Protein AF-A0A2T2UH39-F1 (afdb_monomer_lite)

Structure (mmCIF, N/CA/C/O backbone):
data_AF-A0A2T2UH39-F1
#
_entry.id   AF-A0A2T2UH39-F1
#
loop_
_atom_site.group_PDB
_atom_site.id
_atom_site.type_symbol
_atom_site.label_atom_id
_atom_site.label_alt_id
_atom_site.label_comp_id
_atom_site.label_asym_id
_atom_site.label_entity_id
_atom_site.label_seq_id
_atom_site.pdbx_PDB_ins_code
_atom_site.Cartn_x
_atom_site.Cartn_y
_atom_site.Cartn_z
_atom_site.occupancy
_atom_site.B_iso_or_equiv
_atom_site.auth_seq_id
_atom_site.auth_comp_id
_atom_site.auth_asym_id
_atom_site.auth_atom_id
_atom_site.pdbx_PDB_model_num
ATOM 1 N N . ASN A 1 1 ? -35.991 -9.183 2.409 1.00 35.56 1 ASN A N 1
ATOM 2 C CA . ASN A 1 1 ? -34.788 -9.969 2.739 1.00 35.56 1 ASN A CA 1
ATOM 3 C C . ASN A 1 1 ? -33.813 -9.928 1.559 1.00 35.56 1 ASN A C 1
ATOM 5 O O . ASN A 1 1 ? -33.938 -10.743 0.657 1.00 35.56 1 ASN A O 1
ATOM 9 N N . ARG A 1 2 ? -32.937 -8.917 1.496 1.00 33.12 2 ARG A N 1
ATOM 10 C CA . ARG A 1 2 ? -31.733 -8.872 0.641 1.00 33.12 2 ARG A CA 1
ATOM 11 C C . ARG A 1 2 ? -30.727 -7.971 1.355 1.00 33.12 2 ARG A C 1
ATOM 13 O O . ARG A 1 2 ? -30.873 -6.754 1.329 1.00 33.12 2 ARG A O 1
ATOM 20 N N . SER A 1 3 ? -29.775 -8.574 2.054 1.00 36.59 3 SER A N 1
ATOM 21 C CA . SER A 1 3 ? -28.597 -7.891 2.580 1.00 36.59 3 SER A CA 1
ATOM 22 C C . SER A 1 3 ? -27.660 -7.603 1.408 1.00 36.59 3 SER A C 1
ATOM 24 O O . SER A 1 3 ? -27.047 -8.521 0.869 1.00 36.59 3 SER A O 1
ATOM 26 N N . SER A 1 4 ? -27.582 -6.348 0.970 1.00 34.19 4 SER A N 1
ATOM 27 C CA . SER A 1 4 ? -26.529 -5.906 0.058 1.00 34.19 4 SER A CA 1
ATOM 28 C C . SER A 1 4 ? -25.239 -5.743 0.860 1.00 34.19 4 SER A C 1
ATOM 30 O O . SER A 1 4 ? -25.084 -4.767 1.596 1.00 34.19 4 SER A O 1
ATOM 32 N N . THR A 1 5 ? -24.319 -6.692 0.739 1.00 38.78 5 THR A N 1
ATOM 33 C CA . THR A 1 5 ? -22.914 -6.457 1.072 1.00 38.78 5 THR A CA 1
ATOM 34 C C . THR A 1 5 ? -22.388 -5.406 0.090 1.00 38.78 5 THR A C 1
ATOM 36 O O . THR A 1 5 ? -22.441 -5.572 -1.126 1.00 38.78 5 THR A O 1
ATOM 39 N N . SER A 1 6 ? -22.010 -4.239 0.607 1.00 37.66 6 SER A N 1
ATOM 40 C CA . SER A 1 6 ? -21.563 -3.098 -0.194 1.00 37.66 6 SER A CA 1
ATOM 41 C C . SER A 1 6 ? -20.111 -3.309 -0.635 1.00 37.66 6 SER A C 1
ATOM 43 O O . SER A 1 6 ? -19.194 -3.004 0.116 1.00 37.66 6 SER A O 1
ATOM 45 N N . THR A 1 7 ? -19.887 -3.771 -1.864 1.00 43.41 7 THR A N 1
ATOM 46 C CA . THR A 1 7 ? -18.554 -4.012 -2.464 1.00 43.41 7 THR A CA 1
ATOM 47 C C . THR A 1 7 ? -17.813 -2.734 -2.917 1.00 43.41 7 THR A C 1
ATOM 49 O O . THR A 1 7 ? -16.882 -2.787 -3.721 1.00 43.41 7 THR A O 1
ATOM 52 N N . ASP A 1 8 ? -18.228 -1.547 -2.469 1.00 45.09 8 ASP A N 1
ATOM 53 C CA . ASP A 1 8 ? -17.898 -0.289 -3.150 1.00 45.09 8 ASP A CA 1
ATOM 54 C C . ASP A 1 8 ? -16.730 0.486 -2.511 1.00 45.09 8 ASP A C 1
ATOM 56 O O . ASP A 1 8 ? -16.911 1.523 -1.874 1.00 45.09 8 ASP A O 1
ATOM 60 N N . ALA A 1 9 ? -15.497 0.029 -2.762 1.00 42.09 9 ALA A N 1
ATOM 61 C CA . ALA A 1 9 ? -14.298 0.840 -2.528 1.00 42.09 9 ALA A CA 1
ATOM 62 C C . ALA A 1 9 ? -14.233 2.036 -3.507 1.00 42.09 9 ALA A C 1
ATOM 64 O O . ALA A 1 9 ? -14.497 1.917 -4.716 1.00 42.09 9 ALA A O 1
ATOM 65 N N . ARG A 1 10 ? -13.874 3.223 -2.998 1.00 50.19 10 ARG A N 1
ATOM 66 C CA . ARG A 1 10 ? -13.850 4.473 -3.779 1.00 50.19 10 ARG A CA 1
ATOM 67 C C . ARG A 1 10 ? -12.434 4.822 -4.228 1.00 50.19 10 ARG A C 1
ATOM 69 O O . ARG A 1 10 ? -11.656 5.390 -3.474 1.00 50.19 10 ARG A O 1
ATOM 76 N N . PHE A 1 11 ? -12.120 4.618 -5.502 1.00 43.22 11 PHE A N 1
ATOM 77 C CA . PHE A 1 11 ? -10.822 5.032 -6.049 1.00 43.22 11 PHE A CA 1
ATOM 78 C C . PHE A 1 11 ? -10.701 6.554 -6.143 1.00 43.22 11 PHE A C 1
ATOM 80 O O . PHE A 1 11 ? -11.508 7.218 -6.804 1.00 43.22 11 PHE A O 1
ATOM 87 N N . MET A 1 12 ? -9.663 7.110 -5.526 1.00 36.72 12 MET A N 1
ATOM 88 C CA . MET A 1 12 ? -9.302 8.515 -5.655 1.00 36.72 12 MET A CA 1
ATOM 89 C C . MET A 1 12 ? -7.830 8.582 -6.033 1.00 36.72 12 MET A C 1
ATOM 91 O O . MET A 1 12 ? -6.986 8.088 -5.309 1.00 36.72 12 MET A O 1
ATOM 95 N N . ALA A 1 13 ? -7.507 9.205 -7.167 1.00 31.36 13 ALA A N 1
ATOM 96 C CA . ALA A 1 13 ? -6.114 9.512 -7.460 1.00 31.36 13 ALA A CA 1
ATOM 97 C C . ALA A 1 13 ? -5.629 10.533 -6.418 1.00 31.36 13 ALA A C 1
ATOM 99 O O . ALA A 1 13 ? -6.129 11.662 -6.385 1.00 31.36 13 ALA A O 1
ATOM 100 N N . VAL A 1 14 ? -4.714 10.110 -5.552 1.00 36.31 14 VAL A N 1
ATOM 101 C CA . VAL A 1 14 ? -3.950 10.978 -4.659 1.00 36.31 14 VAL A CA 1
ATOM 102 C C . VAL A 1 14 ? -2.571 11.063 -5.288 1.00 36.31 14 VAL A C 1
ATOM 104 O O . VAL A 1 14 ? -1.885 10.060 -5.389 1.00 36.31 14 VAL A O 1
ATOM 107 N N . MET A 1 15 ? -2.208 12.233 -5.803 1.00 27.16 15 MET A N 1
ATOM 108 C CA . MET A 1 15 ? -0.886 12.453 -6.382 1.00 27.16 15 MET A CA 1
ATOM 109 C C . MET A 1 15 ? 0.091 12.632 -5.213 1.00 27.16 15 MET A C 1
ATOM 111 O O . MET A 1 15 ? 0.112 13.703 -4.603 1.00 27.16 15 MET A O 1
ATOM 115 N N . CYS A 1 16 ? 0.838 11.585 -4.859 1.00 29.80 16 CYS A N 1
ATOM 116 C CA . CYS A 1 16 ? 2.007 11.728 -3.997 1.00 29.80 16 CYS A CA 1
ATOM 117 C C . CYS A 1 16 ? 3.166 12.192 -4.890 1.00 29.80 16 CYS A C 1
ATOM 119 O O . CYS A 1 16 ? 3.536 11.504 -5.835 1.00 29.80 16 CYS A O 1
ATOM 121 N N . VAL A 1 17 ? 3.657 13.416 -4.676 1.00 26.02 17 VAL A N 1
ATOM 122 C CA . VAL A 1 17 ? 4.820 13.962 -5.393 1.00 26.02 17 VAL A CA 1
ATOM 123 C C . VAL A 1 17 ? 5.978 13.983 -4.399 1.00 26.02 17 VAL A C 1
ATOM 125 O O . VAL A 1 17 ? 5.909 14.765 -3.440 1.00 26.02 17 VAL A O 1
ATOM 128 N N . PRO A 1 18 ? 7.045 13.189 -4.596 1.00 28.00 18 PRO A N 1
ATOM 129 C CA . PRO A 1 18 ? 8.208 13.238 -3.723 1.00 28.00 18 PRO A CA 1
ATOM 130 C C . PRO A 1 18 ? 8.812 14.651 -3.726 1.00 28.00 18 PRO A C 1
ATOM 132 O O . PRO A 1 18 ? 9.127 15.219 -4.772 1.00 28.00 18 PRO A O 1
ATOM 135 N N . GLY A 1 19 ? 8.961 15.254 -2.545 1.00 30.80 19 GLY A N 1
ATOM 136 C CA . GLY A 1 19 ? 9.726 16.494 -2.371 1.00 30.80 19 GLY A CA 1
ATOM 137 C C . GLY A 1 19 ? 9.003 17.826 -2.621 1.00 30.80 19 GLY A C 1
ATOM 138 O O . GLY A 1 19 ? 9.671 18.862 -2.631 1.00 30.80 19 GLY A O 1
ATOM 139 N N . ARG A 1 20 ? 7.668 17.882 -2.770 1.00 27.05 20 ARG A N 1
ATOM 140 C CA . ARG A 1 20 ? 6.927 19.168 -2.748 1.00 27.05 20 ARG A CA 1
ATOM 141 C C . ARG A 1 20 ? 5.636 19.088 -1.932 1.00 27.05 20 ARG A C 1
ATOM 143 O O . ARG A 1 20 ? 4.877 18.134 -2.037 1.00 27.05 20 ARG A O 1
ATOM 150 N N . LYS A 1 21 ? 5.361 20.139 -1.142 1.00 28.31 21 LYS A N 1
ATOM 151 C CA . LYS A 1 21 ? 4.110 20.302 -0.376 1.00 28.31 21 LYS A CA 1
ATOM 152 C C . LYS A 1 21 ? 2.894 20.090 -1.291 1.00 28.31 21 LYS A C 1
ATOM 154 O O . LYS A 1 21 ? 2.809 20.729 -2.342 1.00 28.31 21 LYS A O 1
ATOM 159 N N . ALA A 1 22 ? 1.969 19.232 -0.851 1.00 32.69 22 ALA A N 1
ATOM 160 C CA . ALA A 1 22 ? 0.749 18.828 -1.551 1.00 32.69 22 ALA A CA 1
ATOM 161 C C . ALA A 1 22 ? 0.097 19.978 -2.345 1.00 32.69 22 ALA A C 1
ATOM 163 O O . ALA A 1 22 ? -0.336 20.985 -1.773 1.00 32.69 22 ALA A O 1
ATOM 164 N N . HIS A 1 23 ? 0.021 19.836 -3.671 1.00 29.83 23 HIS A N 1
ATOM 165 C CA . HIS A 1 23 ? -0.688 20.788 -4.523 1.00 29.83 23 HIS A CA 1
ATOM 166 C C . HIS A 1 23 ? -2.198 20.534 -4.477 1.00 29.83 23 HIS A 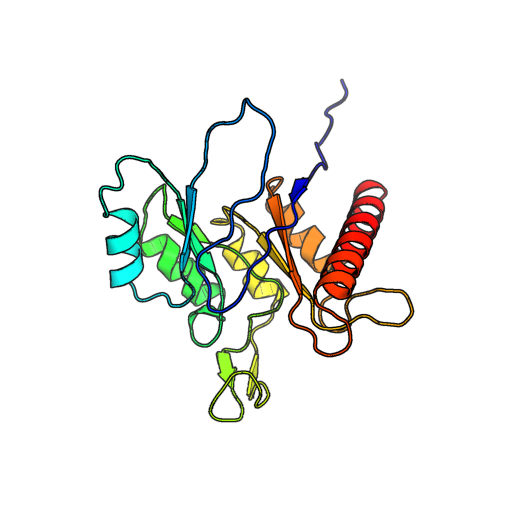C 1
ATOM 168 O O . HIS A 1 23 ? -2.670 19.402 -4.556 1.00 29.83 23 HIS A O 1
ATOM 174 N N . ARG A 1 24 ? -2.959 21.623 -4.309 1.00 27.09 24 ARG A N 1
ATOM 175 C CA . ARG A 1 24 ? -4.410 21.610 -4.088 1.00 27.09 24 ARG A CA 1
ATOM 176 C C . ARG A 1 24 ? -5.161 21.069 -5.313 1.00 27.09 24 ARG A C 1
ATOM 178 O O . ARG A 1 24 ? -5.117 21.713 -6.359 1.00 27.09 24 ARG A O 1
ATOM 185 N N . PRO A 1 25 ? -5.970 20.006 -5.180 1.00 32.62 25 PRO A N 1
ATOM 186 C CA . PRO A 1 25 ? -6.985 19.711 -6.175 1.00 32.62 25 PRO A CA 1
ATOM 187 C C . PRO A 1 25 ? -8.146 20.712 -6.053 1.00 32.62 25 PRO A C 1
ATOM 189 O O . PRO A 1 25 ? -8.654 20.973 -4.960 1.00 32.62 25 PRO A O 1
ATOM 192 N N . VAL A 1 26 ? -8.592 21.263 -7.184 1.00 33.28 26 VAL A N 1
ATOM 193 C CA . VAL A 1 26 ? -9.827 22.060 -7.276 1.00 33.28 26 VAL A CA 1
ATOM 194 C C . VAL A 1 26 ? -11.026 21.107 -7.192 1.00 33.28 26 VAL A C 1
ATOM 196 O O . VAL A 1 26 ? -11.080 20.117 -7.922 1.00 33.28 26 VAL A O 1
ATOM 199 N N . ARG A 1 27 ? -11.988 21.377 -6.294 1.00 41.53 27 ARG A N 1
ATOM 200 C CA . ARG A 1 27 ? -13.204 20.559 -6.120 1.00 41.53 27 ARG A CA 1
ATOM 201 C C . ARG A 1 27 ? -14.478 21.373 -5.845 1.00 41.53 27 ARG A C 1
ATOM 203 O O . ARG A 1 27 ? -14.383 22.501 -5.358 1.00 41.53 27 ARG A O 1
ATOM 210 N N . PRO A 1 28 ? -15.664 20.784 -6.119 1.00 32.78 28 PRO A N 1
ATOM 211 C CA . PRO A 1 28 ? -16.966 21.411 -5.913 1.00 32.78 28 PRO A CA 1
ATOM 212 C C . PRO A 1 28 ? -17.328 21.503 -4.422 1.00 32.78 28 PRO A C 1
ATOM 214 O O . PRO A 1 28 ? -16.865 20.712 -3.598 1.00 32.78 28 PRO A O 1
ATOM 217 N N . ARG A 1 29 ? -18.171 22.486 -4.086 1.00 30.08 29 ARG A N 1
ATOM 218 C CA . ARG A 1 29 ? -18.611 22.819 -2.720 1.00 30.08 29 ARG A CA 1
ATOM 219 C C . ARG A 1 29 ? -19.372 21.653 -2.063 1.00 30.08 29 ARG A C 1
ATOM 221 O O . ARG A 1 29 ? -20.283 21.112 -2.677 1.00 30.08 29 ARG A O 1
ATOM 228 N N . GLY A 1 30 ? -19.045 21.326 -0.802 1.00 30.59 30 GLY A N 1
ATOM 229 C CA . GLY A 1 30 ? -19.956 20.573 0.081 1.00 30.59 30 GLY A CA 1
ATOM 230 C C . GLY A 1 30 ? -19.389 19.472 0.990 1.00 30.59 30 GLY A C 1
ATOM 231 O O . GLY A 1 30 ? -20.162 18.927 1.768 1.00 30.59 30 GLY A O 1
ATOM 232 N N . ARG A 1 31 ? -18.095 19.114 0.959 1.00 40.12 31 ARG A N 1
ATOM 233 C CA . ARG A 1 31 ? -17.543 18.072 1.863 1.00 40.12 31 ARG A CA 1
ATOM 234 C C . ARG A 1 31 ? -16.623 18.651 2.941 1.00 40.12 31 ARG A C 1
ATOM 236 O O . ARG A 1 31 ? -15.802 19.521 2.644 1.00 40.12 31 ARG A O 1
ATOM 243 N N . ARG A 1 32 ? -16.777 18.164 4.185 1.00 40.59 32 ARG A N 1
ATOM 244 C CA . ARG A 1 32 ? -15.859 18.443 5.305 1.00 40.59 32 ARG A CA 1
ATOM 245 C C . ARG A 1 32 ? -14.443 18.008 4.908 1.00 40.59 32 ARG A C 1
ATOM 247 O O . ARG A 1 32 ? -14.272 17.013 4.212 1.00 40.59 32 ARG A O 1
ATOM 254 N N . ARG A 1 33 ? -13.448 18.809 5.293 1.00 41.00 33 ARG A N 1
ATOM 255 C CA . ARG A 1 33 ? -12.031 18.509 5.067 1.00 41.00 33 ARG A CA 1
ATOM 256 C C . ARG A 1 33 ? -11.570 17.534 6.144 1.00 41.00 33 ARG A C 1
ATOM 258 O O . ARG A 1 33 ? -11.437 17.947 7.290 1.00 41.00 33 ARG A O 1
ATOM 265 N N . GLU A 1 34 ? -11.343 16.287 5.769 1.00 52.81 34 GLU A N 1
ATOM 266 C CA . GLU A 1 34 ? -10.491 15.369 6.523 1.00 52.81 34 GLU A CA 1
ATOM 267 C C . GLU A 1 34 ? -9.049 15.716 6.138 1.00 52.81 34 GLU A C 1
ATOM 269 O O . GLU A 1 34 ? -8.699 15.722 4.956 1.00 52.81 34 GLU A O 1
ATOM 274 N N . ASN A 1 35 ? -8.244 16.139 7.110 1.00 57.22 35 ASN A N 1
ATOM 275 C CA . ASN A 1 35 ? -6.821 16.370 6.889 1.00 57.22 35 ASN A CA 1
ATOM 276 C C . ASN A 1 35 ? -6.092 15.075 7.262 1.00 57.22 35 ASN A C 1
ATOM 278 O O . ASN A 1 35 ? -6.236 14.620 8.390 1.00 57.22 35 ASN A O 1
ATOM 282 N N . LEU A 1 36 ? -5.324 14.513 6.331 1.00 55.16 36 LEU A N 1
ATOM 283 C CA . LEU A 1 36 ? -4.463 13.355 6.564 1.00 55.16 36 LEU A CA 1
ATOM 284 C C . LEU A 1 36 ? -3.009 13.832 6.606 1.00 55.16 36 LEU A C 1
ATOM 286 O O . LEU A 1 36 ? -2.568 14.516 5.677 1.00 55.16 36 LEU A O 1
ATOM 290 N N . ILE A 1 37 ? -2.284 13.511 7.674 1.00 70.88 37 ILE A N 1
ATOM 291 C CA . ILE A 1 37 ? -0.843 13.759 7.791 1.00 70.88 37 ILE A CA 1
ATOM 292 C C . ILE A 1 37 ? -0.140 12.419 7.609 1.00 70.88 37 ILE A C 1
ATOM 294 O O . ILE A 1 37 ? -0.366 11.513 8.400 1.00 70.88 37 ILE A O 1
ATOM 298 N N . ILE A 1 38 ? 0.694 12.304 6.576 1.00 70.75 38 ILE A N 1
ATOM 299 C CA . ILE A 1 38 ? 1.430 11.076 6.256 1.00 70.75 38 ILE A CA 1
ATOM 300 C C . ILE A 1 38 ? 2.854 11.200 6.798 1.00 70.75 38 ILE A C 1
ATOM 302 O O . ILE A 1 38 ? 3.539 12.187 6.516 1.00 70.75 38 ILE A O 1
ATOM 306 N N . LEU A 1 39 ? 3.287 10.204 7.567 1.00 75.25 39 LEU A N 1
ATOM 307 C CA . LEU A 1 39 ? 4.650 10.054 8.068 1.00 75.25 39 LEU A CA 1
ATOM 308 C C . LEU A 1 39 ? 5.278 8.801 7.447 1.00 75.25 39 LEU A C 1
ATOM 310 O O . LEU A 1 39 ? 4.679 7.732 7.483 1.00 75.25 39 LEU A O 1
ATOM 314 N N . THR A 1 40 ? 6.487 8.923 6.902 1.00 64.00 40 THR A N 1
ATOM 315 C CA . THR A 1 40 ? 7.218 7.812 6.255 1.00 64.00 40 THR A CA 1
ATOM 316 C C . THR A 1 40 ? 8.365 7.268 7.111 1.00 64.00 40 THR A C 1
ATOM 318 O O . THR A 1 40 ? 8.978 6.261 6.777 1.00 64.00 40 THR A O 1
ATOM 321 N N . THR A 1 41 ? 8.658 7.914 8.242 1.00 56.69 41 THR A N 1
ATOM 322 C CA . THR A 1 41 ? 9.624 7.433 9.236 1.00 56.69 41 THR A CA 1
ATOM 323 C C . THR A 1 41 ? 8.964 7.415 10.613 1.00 56.69 41 THR A C 1
ATOM 325 O O . THR A 1 41 ? 8.808 8.477 11.227 1.00 56.69 41 THR A O 1
ATOM 328 N N . PRO A 1 42 ? 8.552 6.245 11.112 1.00 50.03 42 PRO A N 1
ATOM 329 C CA . PRO A 1 42 ? 8.091 6.110 12.483 1.00 50.03 42 PRO A CA 1
ATOM 330 C C . PRO A 1 42 ? 9.291 6.088 13.435 1.00 50.03 42 PRO A C 1
ATOM 332 O O . PRO A 1 42 ? 10.058 5.133 13.462 1.00 50.03 42 PRO A O 1
ATOM 335 N N . ASN A 1 43 ? 9.427 7.135 14.241 1.00 55.34 43 ASN A N 1
ATOM 336 C CA . ASN A 1 43 ? 9.997 7.013 15.582 1.00 55.34 43 ASN A CA 1
ATOM 337 C C . ASN A 1 43 ? 8.825 7.164 16.557 1.00 55.34 43 ASN A C 1
ATOM 339 O O . ASN A 1 43 ? 7.953 7.999 16.301 1.00 55.34 43 ASN A O 1
ATOM 343 N N . GLU A 1 44 ? 8.804 6.391 17.648 1.00 50.22 44 GLU A N 1
ATOM 344 C CA . GLU A 1 44 ? 7.718 6.418 18.649 1.00 50.22 44 GLU A CA 1
ATOM 345 C C . GLU A 1 44 ? 7.394 7.868 19.076 1.00 50.22 44 GLU A C 1
ATOM 347 O O . GLU A 1 44 ? 6.237 8.291 19.055 1.00 50.22 44 GLU A O 1
ATOM 352 N N . ASP A 1 45 ? 8.427 8.693 19.282 1.00 49.38 45 ASP A N 1
ATOM 353 C CA . ASP A 1 45 ? 8.299 10.115 19.627 1.00 49.38 45 ASP A CA 1
ATOM 354 C C . ASP A 1 45 ? 7.558 10.962 18.572 1.00 49.38 45 ASP A C 1
ATOM 356 O O . ASP A 1 45 ? 6.808 11.879 18.912 1.00 49.38 45 ASP A O 1
ATOM 360 N N . TYR A 1 46 ? 7.741 10.685 17.276 1.00 50.31 46 TYR A N 1
ATOM 361 C CA . TYR A 1 46 ? 7.169 11.498 16.193 1.00 50.31 46 TYR A CA 1
ATOM 362 C C . TYR A 1 46 ? 5.660 11.311 16.053 1.00 50.31 46 TYR A C 1
ATOM 364 O O . TYR A 1 46 ? 4.953 12.276 15.749 1.00 50.31 46 TYR A O 1
ATOM 372 N N . VAL A 1 47 ? 5.159 10.096 16.285 1.00 50.75 47 VAL A N 1
ATOM 373 C CA . VAL A 1 47 ? 3.725 9.804 16.169 1.00 50.75 47 VAL A CA 1
ATOM 374 C C . VAL A 1 47 ? 2.964 10.447 17.330 1.00 50.75 47 VAL A C 1
ATOM 376 O O . VAL A 1 47 ? 1.948 11.106 17.101 1.00 50.75 47 VAL A O 1
ATOM 379 N N . HIS A 1 48 ? 3.508 10.382 18.550 1.00 47.25 48 HIS A N 1
ATOM 380 C CA . HIS A 1 48 ? 2.949 11.082 19.710 1.00 47.25 48 HIS A CA 1
ATOM 381 C C . HIS A 1 48 ? 2.966 12.603 19.541 1.00 47.25 48 HIS A C 1
ATOM 383 O O . HIS A 1 48 ? 1.977 13.267 19.859 1.00 47.25 48 HIS A O 1
ATOM 389 N N . VAL A 1 49 ? 4.048 13.175 18.997 1.00 48.47 49 VAL A N 1
ATOM 390 C CA . VAL A 1 49 ? 4.111 14.617 18.722 1.00 48.47 49 VAL A CA 1
ATOM 391 C C . VAL A 1 49 ? 3.097 15.009 17.651 1.00 48.47 49 VAL A C 1
ATOM 393 O O . VAL A 1 49 ? 2.385 15.988 17.844 1.00 48.47 49 VAL A O 1
ATOM 396 N N . ALA A 1 50 ? 2.974 14.265 16.551 1.00 47.66 50 ALA A N 1
ATOM 397 C CA . ALA A 1 50 ? 2.024 14.580 15.484 1.00 47.66 50 ALA A CA 1
ATOM 398 C C . ALA A 1 50 ? 0.558 14.451 15.937 1.00 47.66 50 ALA A C 1
ATOM 400 O O . ALA A 1 50 ? -0.252 15.317 15.604 1.00 47.66 50 ALA A O 1
ATOM 401 N N . ALA A 1 51 ? 0.228 13.430 16.736 1.00 47.84 51 ALA A N 1
ATOM 402 C CA . ALA A 1 51 ? -1.101 13.252 17.324 1.00 47.84 51 ALA A CA 1
ATOM 403 C C . ALA A 1 51 ? -1.402 14.281 18.434 1.00 47.84 51 ALA A C 1
ATOM 405 O O . ALA A 1 51 ? -2.539 14.732 18.575 1.00 47.84 51 ALA A O 1
ATOM 406 N N . GLY A 1 52 ? -0.378 14.696 19.190 1.00 38.72 52 GLY A N 1
ATOM 407 C CA . GLY A 1 52 ? -0.457 15.699 20.256 1.00 38.72 52 GLY A CA 1
ATOM 408 C C . GLY A 1 52 ? -0.353 17.157 19.786 1.00 38.72 52 GLY A C 1
ATOM 409 O O . GLY A 1 52 ? -0.598 18.080 20.570 1.00 38.72 52 GLY A O 1
ATOM 410 N N . GLN A 1 53 ? -0.014 17.413 18.517 1.00 42.03 53 GLN A N 1
ATOM 411 C CA . GLN A 1 53 ? -0.004 18.767 17.971 1.00 42.03 53 GLN A CA 1
ATOM 412 C C . GLN A 1 53 ? -1.443 19.285 17.899 1.00 42.03 53 GLN A C 1
ATOM 414 O O . GLN A 1 53 ? -2.258 18.823 17.103 1.00 42.03 53 GLN A O 1
ATOM 419 N N . ARG A 1 54 ? -1.727 20.314 18.710 1.00 37.84 54 ARG A N 1
ATOM 420 C CA . ARG A 1 54 ? -2.896 21.210 18.633 1.00 37.84 54 ARG A CA 1
ATOM 421 C C . ARG A 1 54 ? -2.938 21.940 17.279 1.00 37.84 54 ARG A C 1
ATOM 423 O O . ARG A 1 54 ? -2.850 23.163 17.200 1.00 37.84 54 ARG A O 1
ATOM 430 N N . SER A 1 55 ? -3.094 21.203 16.186 1.00 39.53 55 SER A N 1
ATOM 431 C CA . SER A 1 55 ? -3.686 21.732 14.969 1.00 39.53 55 SER A CA 1
ATOM 432 C C . SER A 1 55 ? -5.119 22.104 15.326 1.00 39.53 55 SER A C 1
ATOM 434 O O . SER A 1 55 ? -5.890 21.271 15.796 1.00 39.53 55 SER A O 1
ATOM 436 N N . ASN A 1 56 ? -5.516 23.351 15.078 1.00 41.94 56 ASN A N 1
ATOM 437 C CA . ASN A 1 56 ? -6.879 23.848 15.309 1.00 41.94 56 ASN A CA 1
ATOM 438 C C . ASN A 1 56 ? -7.920 23.219 14.340 1.00 41.94 56 ASN A C 1
ATOM 440 O O . ASN A 1 56 ? -8.960 23.809 14.043 1.00 41.94 56 ASN A O 1
ATOM 444 N N . ARG A 1 57 ? -7.590 22.053 13.763 1.00 45.00 57 ARG A N 1
ATOM 445 C CA . ARG A 1 57 ? -8.400 21.188 12.908 1.00 45.00 57 ARG A CA 1
ATOM 446 C C . ARG A 1 57 ? -7.985 19.730 13.167 1.00 45.00 57 ARG A C 1
ATOM 448 O O . ARG A 1 57 ? -6.815 19.427 12.919 1.00 45.00 57 ARG A O 1
ATOM 455 N N . PRO A 1 58 ? -8.900 18.856 13.617 1.00 50.50 58 PRO A N 1
ATOM 456 C CA . PRO A 1 58 ? -8.607 17.439 13.797 1.00 50.50 58 PRO A CA 1
ATOM 457 C C . PRO A 1 58 ? -8.274 16.814 12.438 1.00 50.50 58 PRO A C 1
ATOM 459 O O . PRO A 1 58 ? -8.950 17.083 11.440 1.00 50.50 58 PRO A O 1
ATOM 462 N N . GLY A 1 59 ? -7.202 16.036 12.393 1.00 63.84 59 GLY A N 1
ATOM 463 C CA . GLY A 1 59 ? -6.783 15.269 11.230 1.00 63.84 59 GLY A CA 1
ATOM 464 C C . GLY A 1 59 ? -6.101 13.991 11.691 1.00 63.84 59 GLY A C 1
ATOM 465 O O . GLY A 1 59 ? -5.459 14.001 12.741 1.00 63.84 59 GLY A O 1
ATOM 466 N N . ASN A 1 60 ? -6.270 12.916 10.929 1.00 77.50 60 ASN A N 1
ATOM 467 C CA . ASN A 1 60 ? -5.644 11.638 11.237 1.00 77.50 60 ASN A CA 1
ATOM 468 C C . ASN A 1 60 ? -4.157 11.724 10.872 1.00 77.50 60 ASN A C 1
ATOM 470 O O . ASN A 1 60 ? -3.781 12.311 9.850 1.00 77.50 60 ASN A O 1
ATOM 474 N N . VAL A 1 61 ? -3.315 11.166 11.730 1.00 84.81 61 VAL A N 1
ATOM 475 C CA . VAL A 1 61 ? -1.890 10.964 11.499 1.00 84.81 61 VAL A CA 1
ATOM 476 C C . VAL A 1 61 ? -1.717 9.508 11.122 1.00 84.81 61 VAL A C 1
ATOM 478 O O . VAL A 1 61 ? -2.026 8.617 11.906 1.00 84.81 61 VAL A O 1
ATOM 481 N N . VAL A 1 62 ? -1.220 9.270 9.919 1.00 86.56 62 VAL A N 1
ATOM 482 C CA . VAL A 1 62 ? -0.987 7.923 9.418 1.00 86.56 62 VAL A CA 1
ATOM 483 C C . VAL A 1 62 ? 0.476 7.695 9.144 1.00 86.56 62 VAL A C 1
ATOM 485 O O . VAL A 1 62 ? 1.180 8.589 8.668 1.00 86.56 62 VAL A O 1
ATOM 488 N N . VAL A 1 63 ? 0.916 6.476 9.418 1.00 89.56 63 VAL A N 1
ATOM 489 C CA . VAL A 1 63 ? 2.250 6.019 9.056 1.00 89.56 63 VAL A CA 1
ATOM 490 C C . VAL A 1 63 ? 2.156 5.113 7.838 1.00 89.56 63 VAL A C 1
ATOM 492 O O . VAL A 1 63 ? 1.408 4.137 7.833 1.00 89.56 63 VAL A O 1
ATOM 495 N N . GLU A 1 64 ? 2.915 5.450 6.805 1.00 92.38 64 GLU A N 1
ATOM 496 C CA . GLU A 1 64 ? 3.089 4.618 5.619 1.00 92.38 64 GLU A CA 1
ATOM 497 C C . GLU A 1 64 ? 4.318 3.721 5.799 1.00 92.38 64 GLU A C 1
ATOM 499 O O . GLU A 1 64 ? 5.367 4.191 6.253 1.00 92.38 64 GLU A O 1
ATOM 504 N N . ASN A 1 65 ? 4.219 2.442 5.428 1.00 96.06 65 ASN A N 1
ATOM 505 C CA . ASN A 1 65 ? 5.407 1.604 5.274 1.00 96.06 65 ASN A CA 1
ATOM 506 C C . ASN A 1 65 ? 6.269 2.172 4.138 1.00 96.06 65 ASN A C 1
ATOM 508 O O . ASN A 1 65 ? 5.768 2.398 3.042 1.00 96.06 65 ASN A O 1
ATOM 512 N N . HIS A 1 66 ? 7.545 2.471 4.398 1.00 94.06 66 HIS A N 1
ATOM 513 C CA . HIS A 1 66 ? 8.374 3.260 3.475 1.00 94.06 66 HIS A CA 1
ATOM 514 C C . HIS A 1 66 ? 9.884 2.940 3.572 1.00 94.06 66 HIS A C 1
ATOM 516 O O . HIS A 1 66 ? 10.747 3.806 3.390 1.00 94.06 66 HIS A O 1
ATOM 522 N N . GLY A 1 67 ? 10.240 1.682 3.836 1.00 90.00 67 GLY A N 1
ATOM 523 C CA . GLY A 1 67 ? 11.633 1.247 3.971 1.00 90.00 67 GLY A CA 1
ATOM 524 C C . GLY A 1 67 ? 12.066 1.021 5.423 1.00 90.00 67 GLY A C 1
ATOM 525 O O . GLY A 1 67 ? 11.518 1.609 6.360 1.00 90.00 67 GLY A O 1
ATOM 526 N N . GLY A 1 68 ? 13.091 0.190 5.627 1.00 91.94 68 GLY A N 1
ATOM 527 C CA . GLY A 1 68 ? 13.622 -0.069 6.969 1.00 91.94 68 GLY A CA 1
ATOM 528 C C . GLY A 1 68 ? 12.608 -0.784 7.862 1.00 91.94 68 GLY A C 1
ATOM 529 O O . GLY A 1 68 ? 11.819 -1.595 7.385 1.00 91.94 68 GLY A O 1
ATOM 530 N N . LEU A 1 69 ? 12.593 -0.456 9.159 1.00 92.50 69 LEU A N 1
ATOM 531 C CA . LEU A 1 69 ? 11.656 -1.059 10.119 1.00 92.50 69 LEU A CA 1
ATOM 532 C C . LEU A 1 69 ? 10.186 -0.803 9.766 1.00 92.50 69 LEU A C 1
ATOM 534 O O . LEU A 1 69 ? 9.353 -1.665 10.003 1.00 92.50 69 LEU A O 1
ATOM 538 N N . SER A 1 70 ? 9.867 0.334 9.136 1.00 92.94 70 SER A N 1
ATOM 539 C CA . SER A 1 70 ? 8.488 0.632 8.720 1.00 92.94 70 SER A CA 1
ATOM 540 C C . SER A 1 70 ? 7.945 -0.336 7.662 1.00 92.94 70 SER A C 1
ATOM 542 O O . SER A 1 70 ? 6.734 -0.453 7.521 1.00 92.94 70 SER A O 1
ATOM 544 N N . SER A 1 71 ? 8.827 -1.034 6.936 1.00 96.44 71 SER A N 1
ATOM 545 C CA . SER A 1 71 ? 8.466 -2.090 5.985 1.00 96.44 71 SER A CA 1
ATOM 546 C C . SER A 1 71 ? 8.164 -3.435 6.651 1.00 96.44 71 SER A C 1
ATOM 548 O O . SER A 1 71 ? 7.693 -4.342 5.973 1.00 96.44 71 SER A O 1
ATOM 550 N N . ASP A 1 72 ? 8.455 -3.608 7.940 1.00 97.62 72 ASP A N 1
ATOM 551 C CA . ASP A 1 72 ? 8.034 -4.789 8.693 1.00 97.62 72 ASP A CA 1
ATOM 552 C C . ASP A 1 72 ? 6.625 -4.535 9.246 1.00 97.62 72 ASP A C 1
ATOM 554 O O . ASP A 1 72 ? 6.426 -3.693 10.126 1.00 97.62 72 ASP A O 1
ATOM 558 N N . GLY A 1 73 ? 5.632 -5.223 8.672 1.00 97.44 73 GLY A N 1
ATOM 559 C CA . GLY A 1 73 ? 4.217 -4.996 8.976 1.00 97.44 73 GLY A CA 1
ATOM 560 C C . GLY A 1 73 ? 3.871 -5.245 10.442 1.00 97.44 73 GLY A C 1
ATOM 56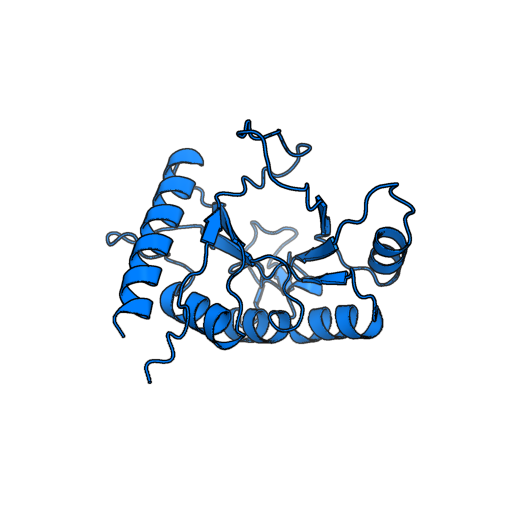1 O O . GLY A 1 73 ? 3.160 -4.447 11.047 1.00 97.44 73 GLY A O 1
ATOM 562 N N . GLU A 1 74 ? 4.432 -6.300 11.029 1.00 97.75 74 GLU A N 1
ATOM 563 C CA . GLU A 1 74 ? 4.243 -6.657 12.435 1.00 97.75 74 GLU A CA 1
ATOM 564 C C . GLU A 1 74 ? 4.854 -5.605 13.365 1.00 97.75 74 GLU A C 1
ATOM 566 O O . GLU A 1 74 ? 4.212 -5.157 14.319 1.00 97.75 74 GLU A O 1
ATOM 571 N N . TRP A 1 75 ? 6.068 -5.140 13.053 1.00 96.94 75 TRP A N 1
ATOM 572 C CA . TRP A 1 75 ? 6.697 -4.073 13.826 1.00 96.94 75 TRP A CA 1
ATOM 573 C C . TRP A 1 75 ? 5.873 -2.782 13.768 1.00 96.94 75 TRP A C 1
ATOM 575 O O . TRP A 1 75 ? 5.562 -2.214 14.817 1.00 96.94 75 TRP A O 1
ATOM 585 N N . LEU A 1 76 ? 5.473 -2.336 12.571 1.00 95.62 76 LEU A N 1
ATOM 586 C CA . LEU A 1 76 ? 4.719 -1.091 12.412 1.00 95.62 76 LEU A CA 1
ATOM 587 C C . LEU A 1 76 ? 3.327 -1.182 13.056 1.00 95.62 76 LEU A C 1
ATOM 589 O O . LEU A 1 76 ? 2.920 -0.236 13.731 1.00 95.62 76 LEU A O 1
ATOM 593 N N . ALA A 1 77 ? 2.629 -2.313 12.928 1.00 96.06 77 ALA A N 1
ATOM 594 C CA . ALA A 1 77 ? 1.383 -2.555 13.652 1.00 96.06 77 ALA A CA 1
ATOM 595 C C . ALA A 1 77 ? 1.590 -2.409 15.170 1.00 96.06 77 ALA A C 1
ATOM 597 O O . ALA A 1 77 ? 0.865 -1.653 15.815 1.00 96.06 77 ALA A O 1
ATOM 598 N N . SER A 1 78 ? 2.649 -3.016 15.722 1.00 95.38 78 SER A N 1
ATOM 599 C CA . SER A 1 78 ? 2.953 -2.915 17.157 1.00 95.38 78 SER A CA 1
ATOM 600 C C . SER A 1 78 ? 3.257 -1.483 17.619 1.00 95.38 78 SER A C 1
ATOM 602 O O . SER A 1 78 ? 2.950 -1.122 18.755 1.00 95.38 78 SER A O 1
ATOM 604 N N . VAL A 1 79 ? 3.836 -0.641 16.752 1.00 91.31 79 VAL A N 1
ATOM 605 C CA . VAL A 1 79 ? 4.058 0.783 17.045 1.00 91.31 79 VAL A CA 1
ATOM 606 C C . VAL A 1 79 ? 2.723 1.517 17.136 1.00 91.31 79 VAL A C 1
ATOM 608 O O . VAL A 1 79 ? 2.511 2.271 18.083 1.00 91.31 79 VAL A O 1
ATOM 611 N N . ILE A 1 80 ? 1.810 1.287 16.189 1.00 90.19 80 ILE A N 1
ATOM 612 C CA . ILE A 1 80 ? 0.491 1.934 16.191 1.00 90.19 80 ILE A CA 1
ATOM 613 C C . ILE A 1 80 ? -0.347 1.493 17.397 1.00 90.19 80 ILE A C 1
ATOM 615 O O . ILE A 1 80 ? -0.988 2.335 18.024 1.00 90.19 80 ILE A O 1
ATOM 619 N N . GLU A 1 81 ? -0.278 0.219 17.786 1.00 92.06 81 GLU A N 1
ATOM 620 C CA . GLU A 1 81 ? -0.926 -0.277 19.007 1.00 92.06 81 GLU A CA 1
ATOM 621 C C . GLU A 1 81 ? -0.409 0.413 20.270 1.00 92.06 81 GLU A C 1
ATOM 623 O O . GLU A 1 81 ? -1.201 0.804 21.121 1.00 92.06 81 GLU A O 1
ATOM 628 N N . ARG A 1 82 ? 0.911 0.597 20.398 1.00 89.00 82 ARG A N 1
ATOM 629 C CA . ARG A 1 82 ? 1.514 1.269 21.563 1.00 89.00 82 ARG A CA 1
ATOM 630 C C . ARG A 1 82 ? 1.196 2.753 21.623 1.00 89.00 82 ARG A C 1
ATOM 632 O O . ARG A 1 82 ? 1.112 3.309 22.715 1.00 89.00 82 ARG A O 1
ATOM 639 N N . VAL A 1 83 ? 1.055 3.394 20.462 1.00 88.31 83 VAL A N 1
ATOM 640 C CA . VAL A 1 83 ? 0.649 4.800 20.386 1.00 88.31 83 VAL A CA 1
ATOM 641 C C . VAL A 1 83 ? -0.747 4.993 20.981 1.00 88.31 83 VAL A C 1
ATOM 643 O O . VAL A 1 83 ? -0.984 6.042 21.581 1.00 88.31 83 VAL A O 1
ATOM 646 N N . ASP A 1 84 ? -1.635 4.001 20.820 1.00 86.44 84 ASP A N 1
ATOM 647 C CA . ASP A 1 84 ? -2.974 3.925 21.424 1.00 86.44 84 ASP A CA 1
ATOM 648 C C . ASP A 1 84 ? -3.752 5.251 21.335 1.00 86.44 84 ASP A C 1
ATOM 650 O O . ASP A 1 84 ? -4.248 5.805 22.319 1.00 86.44 84 ASP A O 1
ATOM 654 N N . HIS A 1 85 ? -3.798 5.831 20.131 1.00 86.19 85 HIS A N 1
ATOM 655 C CA . HIS A 1 85 ? -4.429 7.126 19.902 1.00 86.19 85 HIS A CA 1
ATOM 656 C C . HIS A 1 85 ? -5.486 7.041 18.793 1.00 86.19 85 HIS A C 1
ATOM 658 O O . HIS A 1 85 ? -5.167 6.611 17.687 1.00 86.19 85 HIS A O 1
ATOM 664 N N . PRO A 1 86 ? -6.716 7.552 19.001 1.00 85.19 86 PRO A N 1
ATOM 665 C CA . PRO A 1 86 ? -7.825 7.407 18.046 1.00 85.19 86 PRO A CA 1
ATOM 666 C C . PRO A 1 86 ? -7.644 8.167 16.722 1.00 85.19 86 PRO A C 1
ATOM 668 O O . PRO A 1 86 ? -8.471 8.043 15.828 1.00 85.19 86 PRO A O 1
ATOM 671 N N . LEU A 1 87 ? -6.610 9.006 16.618 1.00 86.69 87 LEU A N 1
ATOM 672 C CA . LEU A 1 87 ? -6.230 9.700 15.380 1.00 86.69 87 LEU A CA 1
ATOM 673 C C . LEU A 1 87 ? -4.951 9.131 14.753 1.00 86.69 87 LEU A C 1
ATOM 675 O O . LEU A 1 87 ? -4.470 9.709 13.784 1.00 86.69 87 LEU A O 1
ATOM 679 N N . ALA A 1 88 ? -4.362 8.082 15.329 1.00 88.75 88 ALA A N 1
ATOM 680 C CA . ALA A 1 88 ? -3.188 7.417 14.783 1.00 88.75 88 ALA A CA 1
ATOM 681 C C . ALA A 1 88 ? -3.619 6.174 13.998 1.00 88.75 88 ALA A C 1
ATOM 683 O O . ALA A 1 88 ? -4.428 5.386 14.479 1.00 88.75 88 ALA A O 1
ATOM 684 N N . GLY A 1 89 ? -3.063 5.996 12.805 1.00 92.00 89 GLY A N 1
ATOM 685 C CA . GLY A 1 89 ? -3.353 4.842 11.962 1.00 92.00 89 GLY A CA 1
ATOM 686 C C . GLY A 1 89 ? -2.232 4.540 10.977 1.00 92.00 89 GLY A C 1
ATOM 687 O O . GLY A 1 89 ? -1.125 5.079 11.063 1.00 92.00 89 GLY A O 1
ATOM 688 N N . THR A 1 90 ? -2.532 3.692 10.007 1.00 95.00 90 THR A N 1
ATOM 689 C CA . THR A 1 90 ? -1.621 3.295 8.934 1.00 95.00 90 THR A CA 1
ATOM 690 C C . THR A 1 90 ? -2.118 3.789 7.580 1.00 95.00 90 THR A C 1
ATOM 692 O O . THR A 1 90 ? -3.307 4.049 7.357 1.00 95.00 90 THR A O 1
ATOM 695 N N . LEU A 1 91 ? -1.169 3.914 6.656 1.00 95.75 91 LEU A N 1
ATOM 696 C CA . LEU A 1 91 ? -1.407 4.023 5.227 1.00 95.75 91 LEU A CA 1
ATOM 697 C C . LEU A 1 91 ? -0.684 2.846 4.561 1.00 95.75 91 LEU A C 1
ATOM 699 O O . LEU A 1 91 ? 0.470 3.002 4.176 1.00 95.75 91 LEU A O 1
ATOM 703 N N . PRO A 1 92 ? -1.301 1.654 4.458 1.00 97.44 92 PRO A N 1
ATOM 704 C CA . PRO A 1 92 ? -0.640 0.514 3.839 1.00 97.44 92 PRO A CA 1
ATOM 705 C C . PRO A 1 92 ? -0.332 0.806 2.365 1.00 97.44 92 PRO A C 1
ATOM 707 O O . PRO A 1 92 ? -1.240 1.071 1.569 1.00 97.44 92 PRO A O 1
ATOM 710 N N . ASP A 1 93 ? 0.948 0.753 2.011 1.00 97.94 93 ASP A N 1
ATOM 711 C CA . ASP A 1 93 ? 1.466 0.867 0.651 1.00 97.94 93 ASP A CA 1
ATOM 712 C C . ASP A 1 93 ? 1.766 -0.518 0.080 1.00 97.94 93 ASP A C 1
ATOM 714 O O . ASP A 1 93 ? 2.386 -1.354 0.733 1.00 97.94 93 ASP A O 1
ATOM 718 N N . PHE A 1 94 ? 1.339 -0.769 -1.157 1.00 98.31 94 PHE A N 1
ATOM 719 C CA . PHE A 1 94 ? 1.427 -2.093 -1.782 1.00 98.31 94 PHE A CA 1
ATOM 720 C C . PHE A 1 94 ? 2.844 -2.550 -2.161 1.00 98.31 94 PHE A C 1
ATOM 722 O O . PHE A 1 94 ? 3.019 -3.725 -2.495 1.00 98.31 94 PHE A O 1
ATOM 729 N N . GLY A 1 95 ? 3.835 -1.659 -2.188 1.00 96.00 95 GLY A N 1
ATOM 730 C CA . GLY A 1 95 ? 5.169 -1.934 -2.727 1.00 96.00 95 GLY A CA 1
ATOM 731 C C . GLY A 1 95 ? 6.339 -1.595 -1.803 1.00 96.00 95 GLY A C 1
ATOM 732 O O . GLY A 1 95 ? 7.453 -2.049 -2.061 1.00 96.00 95 GLY A O 1
ATOM 733 N N . ASN A 1 96 ? 6.129 -0.826 -0.741 1.00 95.94 96 ASN A N 1
ATOM 734 C CA . ASN A 1 96 ? 7.188 -0.378 0.159 1.00 95.94 96 ASN A CA 1
ATOM 735 C C . ASN A 1 96 ? 7.489 -1.402 1.269 1.00 95.94 96 ASN A C 1
ATOM 737 O O . ASN A 1 96 ? 7.275 -1.136 2.450 1.00 95.94 96 ASN A O 1
ATOM 741 N N . PHE A 1 97 ? 7.983 -2.581 0.892 1.00 97.25 97 PHE A N 1
ATOM 742 C CA . PHE A 1 97 ? 8.275 -3.673 1.833 1.00 97.25 97 PHE A CA 1
ATOM 743 C C . PHE A 1 97 ? 9.758 -4.044 1.925 1.00 97.25 97 PHE A C 1
ATOM 745 O O . PHE A 1 97 ? 10.116 -5.066 2.504 1.00 97.25 97 PHE A O 1
ATOM 752 N N . CYS A 1 98 ? 10.655 -3.202 1.411 1.00 96.06 98 CYS A N 1
ATOM 753 C CA . CYS A 1 98 ? 12.083 -3.439 1.587 1.00 96.06 98 CYS A CA 1
ATOM 754 C C . CYS A 1 98 ? 12.546 -3.047 2.994 1.00 96.06 98 CYS A C 1
ATOM 756 O O . CYS A 1 98 ? 12.397 -1.888 3.388 1.00 96.06 98 CYS A O 1
ATOM 758 N N . ILE A 1 99 ? 13.119 -3.985 3.746 1.00 95.00 99 ILE A N 1
ATOM 759 C CA . ILE A 1 99 ? 13.657 -3.727 5.088 1.00 95.00 99 ILE A CA 1
ATOM 760 C C . ILE A 1 99 ? 15.138 -3.353 5.005 1.00 95.00 99 ILE A C 1
ATOM 762 O O . ILE A 1 99 ? 15.569 -2.411 5.667 1.00 95.00 99 ILE A O 1
ATOM 766 N N . GLU A 1 100 ? 15.909 -4.042 4.165 1.00 94.38 100 GLU A N 1
ATOM 767 C CA . GLU A 1 100 ? 17.335 -3.761 3.961 1.00 94.38 100 GLU A CA 1
ATOM 768 C C . GLU A 1 100 ? 17.639 -3.613 2.474 1.00 94.38 100 GLU A C 1
ATOM 770 O O . GLU A 1 100 ? 17.339 -4.499 1.675 1.00 94.38 100 GLU A O 1
ATOM 775 N N . TRP A 1 101 ? 18.247 -2.488 2.105 1.00 93.38 101 TRP A N 1
ATOM 776 C CA . TRP A 1 101 ? 18.681 -2.206 0.739 1.00 93.38 101 TRP A CA 1
ATOM 777 C C . TRP A 1 101 ? 20.018 -2.900 0.447 1.00 93.38 101 TRP A C 1
ATOM 779 O O . TRP A 1 101 ? 20.850 -3.031 1.342 1.00 93.38 101 TRP A O 1
ATOM 789 N N . GLU A 1 102 ? 20.253 -3.318 -0.799 1.00 92.94 102 GLU A N 1
ATOM 790 C CA . GLU A 1 102 ? 21.536 -3.938 -1.200 1.00 92.94 102 GLU A CA 1
ATOM 791 C C . GLU A 1 102 ? 22.719 -2.956 -1.130 1.00 92.94 102 GLU A C 1
ATOM 793 O O . GLU A 1 102 ? 23.874 -3.356 -0.995 1.00 92.94 102 GLU A O 1
ATOM 798 N N . GLY A 1 103 ? 22.436 -1.657 -1.200 1.00 89.62 103 GLY A N 1
ATOM 799 C CA . GLY A 1 103 ? 23.402 -0.574 -1.098 1.00 89.62 103 GLY A CA 1
ATOM 800 C C . GLY A 1 103 ? 22.900 0.567 -0.218 1.00 89.62 103 GLY A C 1
ATOM 801 O O . GLY A 1 103 ? 22.211 0.380 0.779 1.00 89.62 103 GLY A O 1
ATOM 802 N N . ASN A 1 104 ? 23.270 1.795 -0.571 1.00 84.75 104 ASN A N 1
ATOM 803 C CA . ASN A 1 104 ? 23.044 2.958 0.290 1.00 84.75 104 ASN A CA 1
ATOM 804 C C . ASN A 1 104 ? 21.666 3.625 0.128 1.00 84.75 104 ASN A C 1
ATOM 806 O O . ASN A 1 104 ? 21.402 4.616 0.807 1.00 84.75 104 ASN A O 1
ATOM 810 N N . ASN A 1 105 ? 20.814 3.157 -0.793 1.00 82.12 105 ASN A N 1
ATOM 811 C CA . ASN A 1 105 ? 19.497 3.752 -1.032 1.00 82.12 105 ASN A CA 1
ATOM 812 C C . ASN A 1 105 ? 18.527 2.821 -1.783 1.00 82.12 105 ASN A C 1
ATOM 814 O O . ASN A 1 105 ? 18.906 1.769 -2.292 1.00 82.12 105 ASN A O 1
ATOM 818 N N . TRP A 1 106 ? 17.279 3.272 -1.926 1.00 80.50 106 TRP A N 1
ATOM 819 C CA . TRP A 1 106 ? 16.172 2.532 -2.541 1.00 80.50 106 TRP A CA 1
ATOM 820 C C . TRP A 1 106 ? 16.364 2.113 -4.008 1.00 80.50 106 TRP A C 1
ATOM 822 O O . TRP A 1 106 ? 15.635 1.251 -4.493 1.00 80.50 106 TRP A O 1
ATOM 832 N N . LYS A 1 107 ? 17.335 2.690 -4.728 1.00 85.06 107 LYS A N 1
ATOM 833 C CA . LYS A 1 107 ? 17.644 2.325 -6.122 1.00 85.06 107 LYS A CA 1
ATOM 834 C C . LYS A 1 107 ? 18.583 1.130 -6.239 1.00 85.06 107 LYS A C 1
ATOM 836 O O . LYS A 1 107 ? 18.765 0.618 -7.335 1.00 85.06 107 LYS A O 1
ATOM 841 N N . SER A 1 108 ? 19.221 0.732 -5.141 1.00 88.50 108 SER A N 1
ATOM 842 C CA . SER A 1 108 ? 20.268 -0.292 -5.162 1.00 88.50 108 SER A CA 1
ATOM 843 C C . SER A 1 108 ? 19.751 -1.728 -5.223 1.00 88.50 108 SER A C 1
ATOM 845 O O . SER A 1 108 ? 20.562 -2.623 -5.383 1.00 88.50 108 SER A O 1
ATOM 847 N N . GLY A 1 109 ? 18.436 -1.944 -5.141 1.00 90.31 109 GLY A N 1
ATOM 848 C CA . GLY A 1 109 ? 17.856 -3.273 -4.941 1.00 90.31 109 GLY A CA 1
ATOM 849 C C . GLY A 1 109 ? 17.539 -3.528 -3.469 1.00 90.31 109 GLY A C 1
ATOM 850 O O . GLY A 1 109 ? 17.826 -2.692 -2.604 1.00 90.31 109 GLY A O 1
ATOM 851 N N . CYS A 1 110 ? 16.904 -4.662 -3.187 1.00 94.44 110 CYS A N 1
ATOM 852 C CA . CYS A 1 110 ? 16.450 -5.011 -1.847 1.00 94.44 110 CYS A CA 1
ATOM 853 C C . CYS A 1 110 ? 17.091 -6.319 -1.388 1.00 94.44 110 CYS A C 1
ATOM 855 O O . CYS A 1 110 ? 16.736 -7.391 -1.870 1.00 94.44 110 CYS A O 1
ATOM 857 N N . ALA A 1 111 ? 17.999 -6.226 -0.417 1.00 96.25 111 ALA A N 1
ATOM 858 C CA . ALA A 1 111 ? 18.684 -7.378 0.152 1.00 96.25 111 ALA A CA 1
ATOM 859 C C . ALA A 1 111 ? 17.742 -8.209 1.029 1.00 96.25 111 ALA A C 1
ATOM 861 O O . ALA A 1 111 ? 17.855 -9.434 1.082 1.00 96.25 111 ALA A O 1
ATOM 862 N N . ARG A 1 112 ? 16.799 -7.543 1.710 1.00 96.81 112 ARG A N 1
ATOM 863 C CA . ARG A 1 112 ? 15.788 -8.197 2.541 1.00 96.81 112 ARG A CA 1
ATOM 864 C C . ARG A 1 112 ? 14.433 -7.527 2.386 1.00 96.81 112 ARG A C 1
ATOM 866 O O . ARG A 1 112 ? 14.225 -6.416 2.875 1.00 96.81 112 ARG A O 1
ATOM 873 N N . GLU A 1 113 ? 13.509 -8.227 1.738 1.00 96.88 113 GLU A N 1
ATOM 874 C CA . GLU A 1 113 ? 12.127 -7.792 1.524 1.00 96.88 113 GLU A CA 1
ATOM 875 C C . GLU A 1 113 ? 11.170 -8.544 2.460 1.00 96.88 113 GLU A C 1
ATOM 877 O O . GLU A 1 113 ? 11.316 -9.746 2.689 1.00 96.88 113 GLU A O 1
ATOM 882 N N . TYR A 1 114 ? 10.193 -7.831 3.013 1.00 98.25 114 TYR A N 1
ATOM 883 C CA . TYR A 1 114 ? 9.081 -8.409 3.758 1.00 98.25 114 TYR A CA 1
ATOM 884 C C . TYR A 1 114 ? 7.989 -8.906 2.805 1.00 98.25 114 TYR A C 1
ATOM 886 O O . TYR A 1 114 ? 7.792 -8.353 1.721 1.00 98.25 114 TYR A O 1
ATOM 894 N N . ASP A 1 115 ? 7.217 -9.919 3.210 1.00 98.44 115 ASP A N 1
ATOM 895 C CA . ASP A 1 115 ? 6.051 -10.332 2.424 1.00 98.44 115 ASP A CA 1
ATOM 896 C C . ASP A 1 115 ? 5.004 -9.210 2.442 1.00 98.44 115 ASP A C 1
ATOM 898 O O . ASP A 1 115 ? 4.338 -8.966 3.448 1.00 98.44 115 ASP A O 1
ATOM 902 N N . ARG A 1 116 ? 4.831 -8.541 1.300 1.00 98.44 116 ARG A N 1
ATOM 903 C CA . ARG A 1 116 ? 3.883 -7.432 1.141 1.00 98.44 116 ARG A CA 1
ATOM 904 C C . ARG A 1 116 ? 2.432 -7.794 1.435 1.00 98.44 116 ARG A C 1
ATOM 906 O O . ARG A 1 116 ? 1.683 -6.964 1.932 1.00 98.44 116 ARG A O 1
ATOM 913 N N . TYR A 1 117 ? 2.009 -9.022 1.144 1.00 98.75 117 TYR A N 1
ATOM 914 C CA . TYR A 1 117 ? 0.640 -9.463 1.401 1.00 98.75 117 TYR A CA 1
ATOM 915 C C . TYR A 1 117 ? 0.435 -9.774 2.884 1.00 98.75 117 TYR A C 1
ATOM 917 O O . TYR A 1 117 ? -0.668 -9.586 3.398 1.00 98.75 117 TYR A O 1
ATOM 925 N N . LYS A 1 118 ? 1.465 -10.279 3.576 1.00 98.69 118 LYS A N 1
ATOM 926 C CA . LYS A 1 118 ? 1.476 -10.388 5.044 1.00 98.69 118 LYS A CA 1
ATOM 927 C C . LYS A 1 118 ? 1.421 -8.993 5.661 1.00 98.69 118 LYS A C 1
ATOM 929 O O . LYS A 1 118 ? 0.480 -8.706 6.391 1.00 98.69 118 LYS A O 1
ATOM 934 N N . GLY A 1 119 ? 2.343 -8.121 5.263 1.00 98.50 119 GLY A N 1
ATOM 935 C CA . GLY A 1 119 ? 2.471 -6.780 5.814 1.00 98.50 119 GLY A CA 1
ATOM 936 C C . GLY A 1 119 ? 1.220 -5.929 5.612 1.00 98.50 119 GLY A C 1
ATOM 937 O O . GLY A 1 119 ? 0.706 -5.384 6.579 1.00 98.50 119 GLY A O 1
ATOM 938 N N . VAL A 1 120 ? 0.638 -5.883 4.406 1.00 98.75 120 VAL A N 1
ATOM 939 C CA . VAL A 1 120 ? -0.633 -5.161 4.206 1.00 98.75 120 VAL A CA 1
ATOM 940 C C . VAL A 1 120 ? -1.725 -5.716 5.123 1.00 98.75 120 VAL A C 1
ATOM 942 O O . VAL A 1 120 ? -2.401 -4.929 5.777 1.00 98.75 120 VAL A O 1
ATOM 945 N N . ARG A 1 121 ? -1.871 -7.044 5.245 1.00 98.69 121 ARG A N 1
ATOM 946 C CA . ARG A 1 121 ? -2.880 -7.661 6.128 1.00 98.69 121 ARG A CA 1
ATOM 947 C C . ARG A 1 121 ? -2.703 -7.258 7.594 1.00 98.69 121 ARG A C 1
ATOM 949 O O . ARG A 1 121 ? -3.701 -7.032 8.266 1.00 98.69 121 AR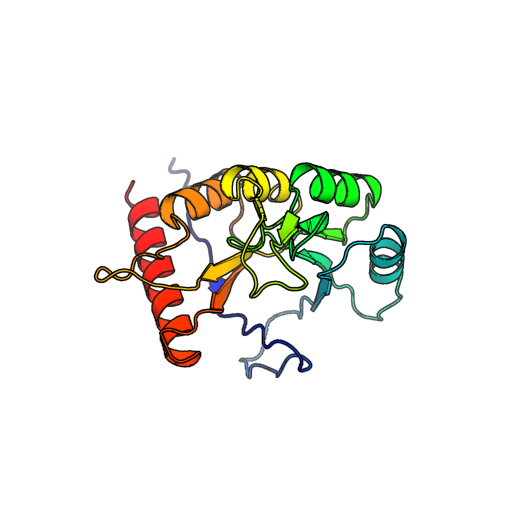G A O 1
ATOM 956 N N . GLU A 1 122 ? -1.467 -7.165 8.069 1.00 98.62 122 GLU A N 1
ATOM 957 C CA . GLU A 1 122 ? -1.139 -6.761 9.444 1.00 98.62 122 GLU A CA 1
ATOM 958 C C . GLU A 1 122 ? -1.400 -5.275 9.699 1.00 98.62 122 GLU A C 1
ATOM 960 O O . GLU A 1 122 ? -1.769 -4.897 10.805 1.00 98.62 122 GLU A O 1
ATOM 965 N N . LEU A 1 123 ? -1.260 -4.436 8.671 1.00 98.25 123 LEU A N 1
ATOM 966 C CA . LEU A 1 123 ? -1.486 -2.996 8.780 1.00 98.25 123 LEU A CA 1
ATOM 967 C C . LEU A 1 123 ? -2.956 -2.597 8.596 1.00 98.25 123 LEU A C 1
ATOM 969 O O . LEU A 1 123 ? -3.352 -1.533 9.073 1.00 98.25 123 LEU A O 1
ATOM 973 N N . MET A 1 124 ? -3.767 -3.428 7.931 1.00 97.94 124 MET A N 1
ATOM 974 C CA . MET A 1 124 ? -5.176 -3.137 7.640 1.00 97.94 124 MET A CA 1
ATOM 975 C C . MET A 1 124 ? -6.059 -2.805 8.860 1.00 97.94 124 MET A C 1
ATOM 977 O O . MET A 1 124 ? -6.919 -1.937 8.701 1.00 97.94 124 MET A O 1
ATOM 981 N N . PRO A 1 125 ? -5.897 -3.414 10.056 1.00 96.81 125 PRO A N 1
ATOM 982 C CA . PRO A 1 125 ? -6.719 -3.080 11.224 1.00 96.81 125 PRO A CA 1
ATOM 983 C C . PRO A 1 125 ? -6.649 -1.607 11.650 1.00 96.81 125 PRO A C 1
ATOM 985 O O . PRO A 1 125 ? -7.575 -1.118 12.291 1.00 96.81 125 PRO A O 1
ATOM 988 N N . TYR A 1 126 ? -5.584 -0.898 11.267 1.00 95.44 126 TYR A N 1
ATOM 989 C CA . TYR A 1 126 ? -5.357 0.511 11.602 1.00 95.44 126 TYR A CA 1
ATOM 990 C C . TYR A 1 126 ? -5.452 1.433 10.377 1.00 95.44 126 TYR A C 1
ATOM 992 O O . TYR A 1 126 ? -5.076 2.603 10.455 1.00 95.44 126 TYR A O 1
ATOM 1000 N N . ALA A 1 127 ? -5.891 0.918 9.224 1.00 94.25 127 ALA A N 1
ATOM 1001 C CA . ALA A 1 127 ? -5.806 1.636 7.959 1.00 94.25 127 ALA A CA 1
ATOM 1002 C C . ALA A 1 127 ? -6.851 2.754 7.837 1.00 94.25 127 ALA A C 1
ATOM 1004 O O . ALA A 1 127 ? -8.058 2.514 7.812 1.00 94.25 127 ALA A O 1
ATOM 1005 N N . GLU A 1 128 ? -6.366 3.978 7.643 1.00 91.69 128 GLU A N 1
ATOM 1006 C CA . GLU A 1 128 ? -7.184 5.177 7.389 1.00 91.69 128 GLU A CA 1
ATOM 1007 C C . GLU A 1 128 ? -7.202 5.553 5.893 1.00 91.69 128 GLU A C 1
ATOM 1009 O O . GLU A 1 128 ? -8.125 6.204 5.397 1.00 91.69 128 GLU A O 1
ATOM 1014 N N . ALA A 1 129 ? -6.172 5.133 5.152 1.00 90.94 129 ALA A N 1
ATOM 1015 C CA . ALA A 1 129 ? -6.071 5.221 3.698 1.00 90.94 129 ALA A CA 1
ATOM 1016 C C . ALA A 1 129 ? -5.220 4.060 3.155 1.00 90.94 129 ALA A C 1
ATOM 1018 O O . ALA A 1 129 ? -4.524 3.408 3.919 1.00 90.94 129 ALA A O 1
ATOM 1019 N N . VAL A 1 130 ? -5.247 3.804 1.844 1.00 95.38 130 VAL A N 1
ATOM 1020 C CA . VAL A 1 130 ? -4.426 2.761 1.192 1.00 95.38 130 VAL A CA 1
ATOM 1021 C C . VAL A 1 130 ? -3.690 3.358 -0.009 1.00 95.38 130 VAL A C 1
ATOM 1023 O O . VAL A 1 130 ? -4.326 4.065 -0.799 1.00 95.38 130 VAL A O 1
ATOM 1026 N N . SER A 1 131 ? -2.396 3.059 -0.180 1.00 96.94 131 SER A N 1
ATOM 1027 C CA . SER A 1 131 ? -1.619 3.426 -1.375 1.00 96.94 131 SER A CA 1
ATOM 1028 C C . SER A 1 131 ? -1.467 2.240 -2.328 1.00 96.94 131 SER A C 1
ATOM 1030 O O . SER A 1 131 ? -0.811 1.238 -2.041 1.00 96.94 131 SER A O 1
ATOM 1032 N N . ALA A 1 132 ? -2.064 2.365 -3.513 1.00 96.69 132 ALA A N 1
ATOM 1033 C CA . ALA A 1 132 ? -1.908 1.416 -4.604 1.00 96.69 132 ALA A CA 1
ATOM 1034 C C . ALA A 1 132 ? -0.645 1.720 -5.424 1.00 96.69 132 ALA A C 1
ATOM 1036 O O . ALA A 1 132 ? -0.732 2.183 -6.569 1.00 96.69 132 ALA A O 1
ATOM 1037 N N . LYS A 1 133 ? 0.520 1.447 -4.824 1.00 97.38 133 LYS A N 1
ATOM 1038 C CA . LYS A 1 133 ? 1.839 1.540 -5.460 1.00 97.38 133 LYS A CA 1
ATOM 1039 C C . LYS A 1 133 ? 1.950 0.634 -6.679 1.00 97.38 133 LYS A C 1
ATOM 1041 O O . LYS A 1 133 ? 1.623 -0.550 -6.638 1.00 97.38 133 LYS A O 1
ATOM 1046 N N . SER A 1 134 ? 2.473 1.190 -7.763 1.00 96.31 134 SER A N 1
ATOM 1047 C CA . SER A 1 134 ? 2.767 0.492 -9.016 1.00 96.31 134 SER A CA 1
ATOM 1048 C C . SER A 1 134 ? 4.074 1.009 -9.615 1.00 96.31 134 SER A C 1
ATOM 1050 O O . SER A 1 134 ? 4.371 2.199 -9.512 1.00 96.31 134 SER A O 1
ATOM 1052 N N . LYS A 1 135 ? 4.866 0.121 -10.229 1.00 94.38 135 LYS A N 1
ATOM 1053 C CA . LYS A 1 135 ? 6.171 0.471 -10.823 1.00 94.38 135 LYS A CA 1
ATOM 1054 C C . LYS A 1 135 ? 6.309 0.011 -12.275 1.00 94.38 135 LYS A C 1
ATOM 1056 O O . LYS A 1 135 ? 6.971 0.661 -13.069 1.00 94.38 135 LYS A O 1
ATOM 1061 N N . GLY A 1 136 ? 5.642 -1.066 -12.667 1.00 95.12 136 GLY A N 1
ATOM 1062 C CA . GLY A 1 136 ? 5.609 -1.523 -14.053 1.00 95.12 136 GLY A CA 1
ATOM 1063 C C . GLY A 1 136 ? 4.306 -2.234 -14.370 1.00 95.12 136 GLY A C 1
ATOM 1064 O O . GLY A 1 136 ? 3.557 -2.599 -13.461 1.00 95.12 136 GLY A O 1
ATOM 1065 N N . PHE A 1 137 ? 4.048 -2.412 -15.661 1.00 97.19 137 PHE A N 1
ATOM 1066 C CA . PHE A 1 137 ? 2.891 -3.143 -16.154 1.00 97.19 137 PHE A CA 1
ATOM 1067 C C . PHE A 1 137 ? 3.328 -4.127 -17.233 1.00 97.19 137 PHE A C 1
ATOM 1069 O O . PHE A 1 137 ? 4.152 -3.765 -18.072 1.00 97.19 137 PHE A O 1
ATOM 1076 N N . ASP A 1 138 ? 2.754 -5.323 -17.208 1.00 96.31 138 ASP A N 1
ATOM 1077 C CA . ASP A 1 138 ? 2.888 -6.307 -18.279 1.00 96.31 138 ASP A CA 1
ATOM 1078 C C . ASP A 1 138 ? 2.032 -5.903 -19.493 1.00 96.31 138 ASP A C 1
ATOM 1080 O O . ASP A 1 138 ? 1.233 -4.958 -19.432 1.00 96.31 138 ASP A O 1
ATOM 1084 N N . ASP A 1 139 ? 2.166 -6.633 -20.603 1.00 95.88 139 ASP A N 1
ATOM 1085 C CA . ASP A 1 139 ? 1.470 -6.343 -21.868 1.00 95.88 139 ASP A CA 1
ATOM 1086 C C . ASP A 1 139 ? -0.066 -6.325 -21.729 1.00 95.88 139 ASP A C 1
ATOM 1088 O O . ASP A 1 139 ? -0.765 -5.598 -22.439 1.00 95.88 139 ASP A O 1
ATOM 1092 N N . ASP A 1 140 ? -0.614 -7.087 -20.780 1.00 95.75 140 ASP A N 1
ATOM 1093 C CA . ASP A 1 140 ? -2.047 -7.130 -20.465 1.00 95.75 140 ASP A CA 1
ATOM 1094 C C . ASP A 1 140 ? -2.500 -5.990 -19.517 1.00 95.75 140 ASP A C 1
ATOM 1096 O O . ASP A 1 140 ? -3.682 -5.854 -19.164 1.00 95.75 140 ASP A O 1
ATOM 1100 N N . GLY A 1 141 ? -1.566 -5.137 -19.092 1.00 95.31 141 GLY A N 1
ATOM 1101 C CA . GLY A 1 141 ? -1.766 -4.030 -18.164 1.00 95.31 141 GLY A CA 1
ATOM 1102 C C . GLY A 1 141 ? -1.873 -4.443 -16.694 1.00 95.31 141 GLY A C 1
ATOM 1103 O O . GLY A 1 141 ? -2.383 -3.651 -15.894 1.00 95.31 141 GLY A O 1
ATOM 1104 N N . THR A 1 142 ? -1.502 -5.673 -16.336 1.00 96.62 142 THR A N 1
ATOM 1105 C CA . THR A 1 142 ? -1.362 -6.134 -14.945 1.00 96.62 142 THR A CA 1
ATOM 1106 C C . THR A 1 142 ? -0.082 -5.563 -14.337 1.00 96.62 142 THR A C 1
ATOM 1108 O O . THR A 1 142 ? 0.862 -5.270 -15.060 1.00 96.62 142 THR A O 1
ATOM 1111 N N . ALA A 1 143 ? -0.064 -5.289 -13.029 1.00 96.38 143 ALA A N 1
ATOM 1112 C CA . ALA A 1 143 ? 1.125 -4.737 -12.383 1.00 96.38 143 ALA A CA 1
ATOM 1113 C C . ALA A 1 143 ? 2.205 -5.819 -12.255 1.00 96.38 143 ALA A C 1
ATOM 1115 O O . ALA A 1 143 ? 1.967 -6.851 -11.636 1.00 96.38 143 ALA A O 1
ATOM 1116 N N . ALA A 1 144 ? 3.400 -5.543 -12.777 1.00 94.88 144 ALA A N 1
ATOM 1117 C CA . ALA A 1 144 ? 4.461 -6.543 -12.901 1.00 94.88 144 ALA A CA 1
ATOM 1118 C C . ALA A 1 144 ? 4.980 -7.043 -11.541 1.00 94.88 144 ALA A C 1
ATOM 1120 O O . ALA A 1 144 ? 5.394 -8.188 -11.393 1.00 94.88 144 ALA A O 1
ATOM 1121 N N . GLN A 1 145 ? 4.985 -6.174 -10.524 1.00 94.38 145 GLN A N 1
ATOM 1122 C CA . GLN A 1 145 ? 5.556 -6.504 -9.218 1.00 94.38 145 GLN A CA 1
ATOM 1123 C C . GLN A 1 145 ? 4.527 -7.043 -8.223 1.00 94.38 145 GLN A C 1
ATOM 1125 O O . GLN A 1 145 ? 4.910 -7.780 -7.318 1.00 94.38 145 GLN A O 1
ATOM 1130 N N . THR A 1 146 ? 3.261 -6.633 -8.321 1.00 97.38 146 THR A N 1
ATOM 1131 C CA . THR A 1 146 ? 2.236 -6.885 -7.296 1.00 97.38 146 THR A CA 1
ATOM 1132 C C . THR A 1 146 ? 0.989 -7.459 -7.943 1.00 97.38 146 THR A C 1
ATOM 1134 O O . THR A 1 146 ? 0.430 -6.854 -8.853 1.00 97.38 146 THR A O 1
ATOM 1137 N N . ASP A 1 147 ? 0.481 -8.560 -7.397 1.00 98.25 147 ASP A N 1
ATOM 1138 C CA . ASP A 1 147 ? -0.851 -9.055 -7.725 1.00 98.25 147 ASP A CA 1
ATOM 1139 C C . ASP A 1 147 ? -1.904 -8.154 -7.061 1.00 98.25 147 ASP A C 1
ATOM 1141 O O . ASP A 1 147 ? -2.170 -8.235 -5.857 1.00 98.25 147 ASP A O 1
ATOM 1145 N N . PHE A 1 148 ? -2.483 -7.249 -7.851 1.00 98.25 148 PHE A N 1
ATOM 1146 C CA . PHE A 1 148 ? -3.490 -6.308 -7.368 1.00 98.25 148 PHE A CA 1
ATOM 1147 C C . PHE A 1 148 ? -4.830 -6.980 -7.041 1.00 98.25 148 PHE A C 1
ATOM 1149 O O . PHE A 1 148 ? -5.571 -6.422 -6.234 1.00 98.25 148 PHE A O 1
ATOM 1156 N N . GLU A 1 149 ? -5.168 -8.130 -7.633 1.00 97.75 149 GLU A N 1
ATOM 1157 C CA . GLU A 1 149 ? -6.408 -8.839 -7.291 1.00 97.75 149 GLU A CA 1
ATOM 1158 C C . GLU A 1 149 ? -6.292 -9.429 -5.890 1.00 97.75 149 GLU A C 1
ATOM 1160 O O . GLU A 1 149 ? -7.119 -9.123 -5.027 1.00 97.75 149 GLU A O 1
ATOM 1165 N N . ARG A 1 150 ? -5.194 -10.145 -5.614 1.00 98.44 150 ARG A N 1
ATOM 1166 C CA . ARG A 1 150 ? -4.884 -10.643 -4.268 1.00 98.44 150 ARG A CA 1
ATOM 1167 C C . ARG A 1 150 ? -4.770 -9.510 -3.250 1.00 98.44 150 ARG A C 1
ATOM 1169 O O . ARG A 1 150 ? -5.283 -9.632 -2.139 1.00 98.44 150 ARG A O 1
ATOM 1176 N N . MET A 1 151 ? -4.107 -8.410 -3.610 1.00 98.56 151 MET A N 1
ATOM 1177 C CA . MET A 1 151 ? -3.916 -7.283 -2.695 1.00 98.56 151 MET A CA 1
ATOM 1178 C C . MET A 1 151 ? -5.240 -6.596 -2.351 1.00 98.56 151 MET A C 1
ATOM 1180 O O . MET A 1 151 ? -5.527 -6.339 -1.184 1.00 98.56 151 MET A O 1
ATOM 1184 N N . MET A 1 152 ? -6.086 -6.341 -3.351 1.00 98.06 152 MET A N 1
ATOM 1185 C CA . MET A 1 152 ? -7.393 -5.735 -3.112 1.00 98.06 152 MET A CA 1
ATOM 1186 C C . MET A 1 152 ? -8.348 -6.678 -2.378 1.00 98.06 152 MET A C 1
ATOM 1188 O O . MET A 1 152 ? -9.167 -6.183 -1.607 1.00 98.06 152 MET A O 1
ATOM 1192 N N . GLN A 1 153 ? -8.229 -7.999 -2.549 1.00 98.00 153 GLN A N 1
ATOM 1193 C CA . GLN A 1 153 ? -8.981 -8.955 -1.736 1.00 98.00 153 GLN A CA 1
ATOM 1194 C C . GLN A 1 153 ? -8.634 -8.806 -0.250 1.00 98.00 153 GLN A C 1
ATOM 1196 O O . GLN A 1 153 ? -9.538 -8.664 0.562 1.00 98.00 153 GLN A O 1
ATOM 1201 N N . ILE A 1 154 ? -7.345 -8.714 0.104 1.00 98.50 154 ILE A N 1
ATOM 1202 C CA . ILE A 1 154 ? -6.901 -8.487 1.494 1.00 98.50 154 ILE A CA 1
ATOM 1203 C C . ILE A 1 154 ? -7.493 -7.193 2.066 1.00 98.50 154 ILE A C 1
ATOM 1205 O O . ILE A 1 154 ? -7.972 -7.176 3.198 1.00 98.50 154 ILE A O 1
ATOM 1209 N N . VAL A 1 155 ? -7.479 -6.113 1.279 1.00 97.69 155 VAL A N 1
ATOM 1210 C CA . VAL A 1 155 ? -8.049 -4.819 1.682 1.00 97.69 155 VAL A CA 1
ATOM 1211 C C . VAL A 1 155 ? -9.555 -4.937 1.951 1.00 97.69 155 VAL A C 1
ATOM 1213 O O . VAL A 1 155 ? -10.047 -4.412 2.949 1.00 97.69 155 VAL A O 1
ATOM 1216 N N . LEU A 1 156 ? -10.294 -5.629 1.080 1.00 96.31 156 LEU A N 1
ATOM 1217 C CA . LEU A 1 156 ? -11.741 -5.813 1.219 1.00 96.31 156 LEU A CA 1
ATOM 1218 C C . LEU A 1 156 ? -12.108 -6.768 2.361 1.00 96.31 156 LEU A C 1
ATOM 1220 O O . LEU A 1 156 ? -13.063 -6.491 3.082 1.00 96.31 156 LEU A O 1
ATOM 1224 N N . ASP A 1 157 ? -11.343 -7.842 2.559 1.00 96.75 157 ASP A N 1
ATOM 1225 C CA . ASP A 1 157 ? -11.541 -8.808 3.648 1.00 96.75 157 ASP A CA 1
ATOM 1226 C C . ASP A 1 157 ? -11.361 -8.160 5.026 1.00 96.75 157 ASP A C 1
ATOM 1228 O O . ASP A 1 157 ? -12.013 -8.554 5.991 1.00 96.75 157 ASP A O 1
ATOM 1232 N N . ALA A 1 158 ? -10.531 -7.117 5.114 1.00 96.75 158 ALA A N 1
ATOM 1233 C CA . ALA A 1 158 ? -10.403 -6.291 6.310 1.00 96.75 158 ALA A CA 1
ATOM 1234 C C . ALA A 1 158 ? -11.578 -5.311 6.524 1.00 96.75 158 ALA A C 1
ATOM 1236 O O . ALA A 1 158 ? -11.573 -4.539 7.480 1.00 96.75 158 ALA 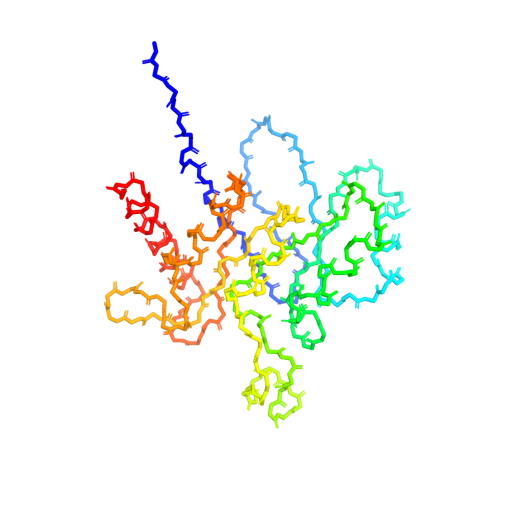A O 1
ATOM 1237 N N . GLY A 1 159 ? -12.583 -5.303 5.641 1.00 94.06 159 GLY A N 1
ATOM 1238 C CA . GLY A 1 159 ? -13.748 -4.418 5.720 1.00 94.06 159 GLY A CA 1
ATOM 1239 C C . GLY A 1 159 ? -13.488 -2.982 5.251 1.00 94.06 159 GLY A C 1
ATOM 1240 O O . GLY A 1 159 ? -14.313 -2.094 5.490 1.00 94.06 159 GLY A O 1
ATOM 1241 N N . TYR A 1 160 ? -12.360 -2.718 4.583 1.00 93.06 160 TYR A N 1
ATOM 1242 C CA . TYR A 1 160 ? -12.010 -1.372 4.144 1.00 93.06 160 TYR A CA 1
ATOM 1243 C C . TYR A 1 160 ? -12.752 -0.974 2.858 1.00 93.06 160 TYR A C 1
ATOM 1245 O O . TYR A 1 160 ? -12.569 -1.549 1.784 1.00 93.06 160 TYR A O 1
ATOM 1253 N N . HIS A 1 161 ? -13.547 0.095 2.947 1.00 88.44 161 HIS A N 1
ATOM 1254 C CA . HIS A 1 161 ? -14.296 0.673 1.819 1.00 88.44 161 HIS A CA 1
ATOM 1255 C C . HIS A 1 161 ? -13.964 2.155 1.569 1.00 88.44 161 HIS A C 1
ATOM 1257 O O . HIS A 1 161 ? -14.693 2.866 0.867 1.00 88.44 161 HIS A O 1
ATOM 1263 N N . GLY A 1 162 ? -12.864 2.632 2.158 1.00 86.38 162 GLY A N 1
ATOM 1264 C CA . GLY A 1 162 ? -12.393 4.005 2.038 1.00 86.38 162 GLY A CA 1
ATOM 1265 C C . GLY A 1 162 ? -11.760 4.321 0.679 1.00 86.38 162 GLY A C 1
ATOM 1266 O O . GLY A 1 162 ? -12.080 3.736 -0.364 1.00 86.38 162 GLY A O 1
ATOM 1267 N N . HIS A 1 163 ? -10.868 5.309 0.683 1.00 85.00 163 HIS A N 1
ATOM 1268 C CA . HIS A 1 163 ? -10.151 5.729 -0.512 1.00 85.00 163 HIS A CA 1
ATOM 1269 C C . HIS A 1 163 ? -8.880 4.911 -0.747 1.00 85.00 163 HIS A C 1
ATOM 1271 O O . HIS A 1 163 ? -8.081 4.710 0.161 1.00 85.00 163 HIS A O 1
ATOM 1277 N N . VAL A 1 164 ? -8.684 4.483 -1.993 1.00 91.06 164 VAL A N 1
ATOM 1278 C CA . VAL A 1 164 ? -7.423 3.898 -2.467 1.00 91.06 164 VAL A CA 1
ATOM 1279 C C . VAL A 1 164 ? -6.743 4.931 -3.362 1.00 91.06 164 VAL A C 1
ATOM 1281 O O . VAL A 1 164 ? -7.302 5.299 -4.407 1.00 91.06 164 VAL A O 1
ATOM 1284 N N . GLY A 1 165 ? -5.594 5.426 -2.903 1.00 91.44 165 GLY A N 1
ATOM 1285 C CA . GLY A 1 165 ? -4.699 6.349 -3.595 1.00 91.44 165 GLY A CA 1
ATOM 1286 C C . GLY A 1 165 ? -3.936 5.640 -4.707 1.00 91.44 165 GLY A C 1
ATOM 1287 O O . GLY A 1 165 ? -3.563 4.488 -4.553 1.00 91.44 165 GLY A O 1
ATOM 1288 N N . ILE A 1 166 ? -3.726 6.303 -5.843 1.00 94.19 166 ILE A N 1
ATOM 1289 C CA . ILE A 1 166 ? -2.882 5.773 -6.921 1.00 94.19 166 ILE A CA 1
ATOM 1290 C C . ILE A 1 166 ? -1.492 6.356 -6.760 1.00 94.19 166 ILE A C 1
ATOM 1292 O O . ILE A 1 166 ? -1.357 7.576 -6.819 1.00 94.19 166 ILE A O 1
ATOM 1296 N N . GLU A 1 167 ? -0.489 5.493 -6.679 1.00 91.19 167 GLU A N 1
ATOM 1297 C CA . GLU A 1 167 ? 0.902 5.909 -6.621 1.00 91.19 167 GLU A CA 1
ATOM 1298 C C . GLU A 1 167 ? 1.709 5.159 -7.679 1.00 91.19 167 GLU A C 1
ATOM 1300 O O . GLU A 1 167 ? 1.759 3.927 -7.714 1.00 91.19 167 GLU A O 1
ATOM 1305 N N . TYR A 1 168 ? 2.290 5.910 -8.610 1.00 94.81 168 TYR A N 1
ATOM 1306 C CA . TYR A 1 168 ? 3.133 5.357 -9.659 1.00 94.81 168 TYR A CA 1
ATOM 1307 C C . TYR A 1 168 ? 4.563 5.844 -9.455 1.00 94.81 168 TYR A C 1
ATOM 1309 O O . TYR A 1 168 ? 4.802 7.047 -9.458 1.00 94.81 168 TYR A O 1
ATOM 1317 N N . GLU A 1 169 ? 5.491 4.903 -9.308 1.00 92.50 169 GLU A N 1
ATOM 1318 C CA . GLU A 1 169 ? 6.928 5.157 -9.124 1.00 92.50 169 GLU A CA 1
ATOM 1319 C C . GLU A 1 169 ? 7.774 4.346 -10.116 1.00 92.50 169 GLU A C 1
ATOM 1321 O O . GLU A 1 169 ? 8.886 3.912 -9.818 1.00 92.50 169 GLU A O 1
ATOM 1326 N N . GLY A 1 170 ? 7.210 4.069 -11.289 1.00 90.06 170 GLY A N 1
ATOM 1327 C CA . GLY A 1 170 ? 7.930 3.412 -12.370 1.00 90.06 170 GLY A CA 1
ATOM 1328 C C . GLY A 1 170 ? 8.732 4.376 -13.232 1.00 90.06 170 GLY A C 1
ATOM 1329 O O . GLY A 1 170 ? 8.469 5.577 -13.256 1.00 90.06 170 GLY A O 1
ATOM 1330 N N . ASP A 1 171 ? 9.677 3.822 -13.983 1.00 91.75 171 ASP A N 1
ATOM 1331 C CA . ASP A 1 171 ? 10.507 4.523 -14.968 1.00 91.75 171 ASP A CA 1
ATOM 1332 C C . ASP A 1 171 ? 10.117 4.215 -16.428 1.00 91.75 171 ASP A C 1
ATOM 1334 O O . ASP A 1 171 ? 10.522 4.936 -17.338 1.00 91.75 171 ASP A O 1
ATOM 1338 N N . GLY A 1 172 ? 9.303 3.178 -16.661 1.00 91.06 172 GLY A N 1
ATOM 1339 C CA . GLY A 1 172 ? 8.889 2.748 -18.003 1.00 91.06 172 GLY A CA 1
ATOM 1340 C C . GLY A 1 172 ? 7.766 3.566 -18.662 1.00 91.06 172 GLY A C 1
ATOM 1341 O O . GLY A 1 172 ? 7.607 3.500 -19.878 1.00 91.06 172 GLY A O 1
ATOM 1342 N N . LEU A 1 173 ? 6.977 4.330 -17.899 1.00 94.44 173 LEU A N 1
ATOM 1343 C CA . LEU A 1 173 ? 5.920 5.218 -18.406 1.00 94.44 173 LEU A CA 1
ATOM 1344 C C . LEU A 1 173 ? 6.100 6.626 -17.836 1.00 94.44 173 LEU A C 1
ATOM 1346 O O . LEU A 1 173 ? 6.670 6.802 -16.761 1.00 94.44 173 LEU A O 1
ATOM 1350 N N . SER A 1 174 ? 5.541 7.641 -18.503 1.00 95.88 174 SER A N 1
ATOM 1351 C CA . SER A 1 174 ? 5.413 8.95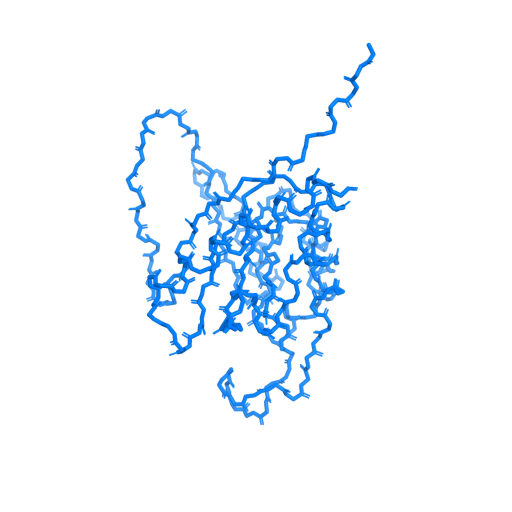5 -17.862 1.00 95.88 174 SER A CA 1
ATOM 1352 C C . SER A 1 174 ? 4.505 8.873 -16.627 1.00 95.88 174 SER A C 1
ATOM 1354 O O . SER A 1 174 ? 3.591 8.047 -16.572 1.00 95.88 174 SER A O 1
ATOM 1356 N N . GLU A 1 175 ? 4.686 9.776 -15.657 1.00 91.25 175 GLU A N 1
ATOM 1357 C CA . GLU A 1 175 ? 3.855 9.826 -14.439 1.00 91.25 175 GLU A CA 1
ATOM 1358 C C . GLU A 1 175 ? 2.350 9.827 -14.761 1.00 91.25 175 GLU A C 1
ATOM 1360 O O . GLU A 1 175 ? 1.560 9.099 -14.157 1.00 91.25 175 GLU A O 1
ATOM 1365 N N . TYR A 1 176 ? 1.941 10.618 -15.760 1.00 92.94 176 TYR A N 1
ATOM 1366 C CA . TYR A 1 176 ? 0.546 10.698 -16.187 1.00 92.94 176 TYR A CA 1
ATOM 1367 C C . TYR A 1 176 ? 0.033 9.359 -16.732 1.00 92.94 176 TYR A C 1
ATOM 1369 O O . TYR A 1 176 ? -1.078 8.930 -16.400 1.00 92.94 176 TYR A O 1
ATOM 1377 N N . GLU A 1 177 ? 0.823 8.692 -17.570 1.00 96.75 177 GLU A N 1
ATOM 1378 C CA . GLU A 1 177 ? 0.460 7.409 -18.170 1.00 96.75 177 GLU A CA 1
ATOM 1379 C C . GLU A 1 177 ? 0.437 6.285 -17.141 1.00 96.75 177 GLU A C 1
ATOM 1381 O O . GLU A 1 177 ? -0.520 5.506 -17.137 1.00 96.75 177 GLU A O 1
ATOM 1386 N N . GLY A 1 178 ? 1.412 6.258 -16.230 1.00 95.94 178 GLY A N 1
ATOM 1387 C CA . GLY A 1 178 ? 1.464 5.342 -15.098 1.00 95.94 178 GLY A CA 1
ATOM 1388 C C . GLY A 1 178 ? 0.226 5.471 -14.214 1.00 95.94 178 GLY A C 1
ATOM 1389 O O . GLY A 1 178 ? -0.510 4.501 -14.050 1.00 95.94 178 GLY A O 1
ATOM 1390 N N . ILE A 1 179 ? -0.127 6.689 -13.780 1.00 93.75 179 ILE A N 1
ATOM 1391 C CA . ILE A 1 179 ? -1.359 6.949 -13.008 1.00 93.75 179 ILE A CA 1
ATOM 1392 C C . ILE A 1 179 ? -2.607 6.448 -13.755 1.00 93.75 179 ILE A C 1
ATOM 1394 O O . ILE A 1 179 ? -3.531 5.871 -13.167 1.00 93.75 179 ILE A O 1
ATOM 1398 N N . ARG A 1 180 ? -2.677 6.675 -15.073 1.00 96.94 180 ARG A N 1
ATOM 1399 C CA . ARG A 1 180 ? -3.796 6.203 -15.902 1.00 96.94 180 ARG A CA 1
ATOM 1400 C C . ARG A 1 180 ? -3.815 4.678 -16.016 1.00 96.94 180 ARG A C 1
ATOM 1402 O O . ARG A 1 180 ? -4.915 4.120 -16.035 1.00 96.94 180 ARG A O 1
ATOM 1409 N N . ALA A 1 181 ? -2.659 4.025 -16.080 1.00 97.50 181 ALA A N 1
ATOM 1410 C CA . ALA A 1 181 ? -2.522 2.574 -16.104 1.00 97.50 181 ALA A CA 1
ATOM 1411 C C . ALA A 1 181 ? -2.969 1.950 -14.778 1.00 97.50 181 ALA A C 1
ATOM 1413 O O . ALA A 1 181 ? -3.896 1.137 -14.795 1.00 97.50 181 ALA A O 1
ATOM 1414 N N . THR A 1 182 ? -2.477 2.437 -13.636 1.00 97.06 182 THR A N 1
ATOM 1415 C CA . THR A 1 182 ? -2.912 1.978 -12.305 1.00 97.06 182 THR A CA 1
ATOM 1416 C C . THR A 1 182 ? -4.419 2.154 -12.126 1.00 97.06 182 THR A C 1
ATOM 1418 O O . THR A 1 182 ? -5.116 1.259 -11.650 1.00 97.06 182 THR A O 1
ATOM 1421 N N . LYS A 1 183 ? -4.983 3.278 -12.596 1.00 96.50 183 LYS A N 1
ATOM 1422 C CA . LYS A 1 183 ? -6.437 3.508 -12.562 1.00 96.50 183 LYS A CA 1
ATOM 1423 C C . LYS A 1 183 ? -7.219 2.478 -13.380 1.00 96.50 183 LYS A C 1
ATOM 1425 O O . LYS A 1 183 ? -8.315 2.088 -12.972 1.00 96.50 183 LYS A O 1
ATOM 1430 N N . ARG A 1 184 ? -6.725 2.095 -14.564 1.00 97.69 184 ARG A N 1
ATOM 1431 C CA . ARG A 1 184 ? -7.361 1.063 -15.401 1.00 97.69 184 ARG A CA 1
ATOM 1432 C C . ARG A 1 184 ? -7.290 -0.300 -14.718 1.00 97.69 184 ARG A C 1
ATOM 1434 O O . ARG A 1 184 ? -8.320 -0.970 -14.668 1.00 97.69 184 ARG A 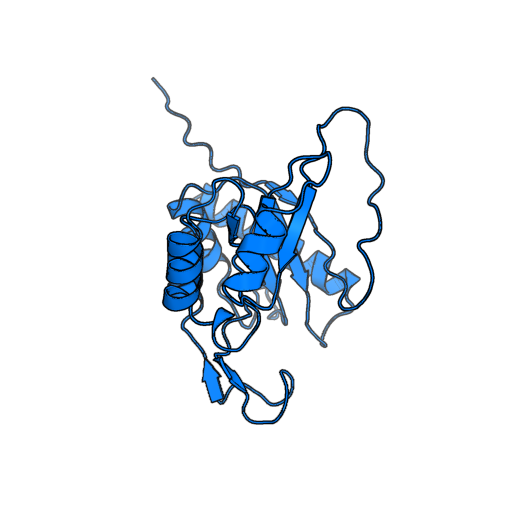O 1
ATOM 1441 N N . LEU A 1 185 ? -6.136 -0.645 -14.146 1.00 98.00 185 LEU A N 1
ATOM 1442 C CA . LEU A 1 185 ? -5.930 -1.873 -13.382 1.00 98.00 185 LEU A CA 1
ATOM 1443 C C . LEU A 1 185 ? -6.910 -1.968 -12.205 1.00 98.00 185 LEU A C 1
ATOM 1445 O O . LEU A 1 185 ? -7.710 -2.894 -12.162 1.00 98.00 185 LEU A O 1
ATOM 1449 N N . LEU A 1 186 ? -6.971 -0.957 -11.334 1.00 96.38 186 LEU A N 1
ATOM 1450 C CA . LEU A 1 186 ? -7.897 -0.932 -10.189 1.00 96.38 186 LEU A CA 1
ATOM 1451 C C . LEU A 1 186 ? -9.373 -1.047 -10.607 1.00 96.38 186 LEU A C 1
ATOM 1453 O O . LEU A 1 186 ? -10.171 -1.718 -9.953 1.00 96.38 186 LEU A O 1
ATOM 1457 N N . LYS A 1 187 ? -9.759 -0.427 -11.731 1.00 95.81 187 LYS A N 1
ATOM 1458 C CA . LYS A 1 187 ? -11.110 -0.583 -12.298 1.00 95.81 187 LYS A CA 1
ATOM 1459 C C . LYS A 1 187 ? -11.379 -1.991 -12.831 1.00 95.81 187 LYS A C 1
ATOM 1461 O O . LYS A 1 187 ? -12.535 -2.409 -12.843 1.00 95.81 187 LYS A O 1
ATOM 1466 N N . ARG A 1 188 ? -10.365 -2.686 -13.350 1.00 96.62 188 ARG A N 1
ATOM 1467 C CA . ARG A 1 188 ? -10.476 -4.083 -13.785 1.00 96.62 188 ARG A CA 1
ATOM 1468 C C . ARG A 1 188 ? -10.618 -4.994 -12.570 1.00 96.62 188 ARG A C 1
ATOM 1470 O O . ARG A 1 188 ? -11.644 -5.649 -12.483 1.00 96.62 188 ARG A O 1
ATOM 1477 N N . VAL A 1 189 ? -9.712 -4.882 -11.603 1.00 96.38 189 VAL A N 1
ATOM 1478 C CA . VAL A 1 189 ? -9.733 -5.626 -10.332 1.00 96.38 189 VAL A CA 1
ATOM 1479 C C . VAL A 1 189 ? -11.076 -5.481 -9.616 1.00 96.38 189 VAL A C 1
ATOM 1481 O O . VAL A 1 189 ? -11.690 -6.474 -9.255 1.00 96.38 189 VAL A O 1
ATOM 1484 N N . ARG A 1 190 ? -11.613 -4.256 -9.489 1.00 92.75 190 ARG A N 1
ATOM 1485 C CA . ARG A 1 190 ? -12.945 -4.050 -8.888 1.00 92.75 190 ARG A CA 1
ATOM 1486 C C . ARG A 1 190 ? -14.056 -4.806 -9.618 1.00 92.75 190 ARG A C 1
ATOM 1488 O O . ARG A 1 190 ? -15.012 -5.212 -8.973 1.00 92.75 190 ARG A O 1
ATOM 1495 N N . ARG A 1 191 ? -13.990 -4.926 -10.948 1.00 94.19 191 ARG A N 1
ATOM 1496 C CA . ARG A 1 191 ? -14.981 -5.711 -11.701 1.00 94.19 191 ARG A CA 1
ATOM 1497 C C . ARG A 1 191 ? -14.796 -7.195 -11.410 1.00 94.19 191 ARG A C 1
ATOM 1499 O O . ARG A 1 191 ? -15.777 -7.818 -11.036 1.00 94.19 191 ARG A O 1
ATOM 1506 N N . THR A 1 192 ? -13.561 -7.700 -11.477 1.00 94.06 192 THR A N 1
ATOM 1507 C CA . THR A 1 192 ? -13.240 -9.096 -11.145 1.00 94.06 192 THR A CA 1
ATOM 1508 C C . THR A 1 192 ? -13.773 -9.475 -9.761 1.00 94.06 192 THR A C 1
ATOM 1510 O O . THR A 1 192 ? -14.565 -10.399 -9.652 1.00 94.06 192 THR A O 1
ATOM 1513 N N . LEU A 1 193 ? -13.431 -8.708 -8.720 1.00 91.50 193 LEU A N 1
ATOM 1514 C CA . LEU A 1 193 ? -13.796 -9.021 -7.330 1.00 91.50 193 LEU A CA 1
ATOM 1515 C C . LEU A 1 193 ? -15.272 -8.781 -6.989 1.00 91.50 193 LEU A C 1
ATOM 1517 O O . LEU A 1 193 ? -15.759 -9.272 -5.979 1.00 91.50 193 LEU A O 1
ATOM 1521 N N . ARG A 1 194 ? -15.994 -7.989 -7.785 1.00 86.62 194 ARG A N 1
ATOM 1522 C CA . ARG A 1 194 ? -17.445 -7.822 -7.613 1.00 86.62 194 ARG A CA 1
ATOM 1523 C C . ARG A 1 194 ? -18.222 -8.981 -8.235 1.00 86.62 194 ARG A C 1
ATOM 1525 O O . ARG A 1 194 ? -19.324 -9.272 -7.785 1.00 86.62 194 ARG A O 1
ATOM 1532 N N . ASP A 1 195 ? -17.682 -9.552 -9.306 1.00 81.81 195 ASP A N 1
ATOM 1533 C CA . ASP A 1 195 ? -18.351 -10.568 -10.114 1.00 81.81 195 ASP A CA 1
ATOM 1534 C C . ASP A 1 195 ? -17.933 -12.007 -9.707 1.00 81.81 195 ASP A C 1
ATOM 1536 O O . ASP A 1 195 ? -18.464 -12.964 -10.272 1.00 81.81 195 ASP A O 1
ATOM 1540 N N . ALA A 1 196 ? -17.008 -12.145 -8.744 1.00 72.00 196 ALA A N 1
ATOM 1541 C CA . ALA A 1 196 ? -16.576 -13.392 -8.099 1.00 72.00 196 ALA A CA 1
ATOM 1542 C C . ALA A 1 196 ? -17.496 -13.788 -6.931 1.00 72.00 196 ALA A C 1
ATOM 1544 O O . ALA A 1 196 ? -17.722 -15.008 -6.762 1.00 72.00 196 ALA A O 1
#

Sequence (196 aa):
NRSSTSTDARFMAVMCVPGRKAHRPVRPRGRRRENLIILTTPNEDYVHVAAGQRSNRPGNVVVENHGGLSSDGEWLASVIERVDHPLAGTLPDFGNFCIEWEGNNWKSGCAREYDRYKGVRELMPYAEAVSAKSKGFDDDGTAAQTDFERMMQIVLDAGYHGHVGIEYEGDGLSEYEGIRATKRLLKRVRRTLRDA

Secondary structure (DSSP, 8-state):
---------EE------TTS--PPPP--S-----EEEEESS--HHHHHHHHHS--SS-EEEEEEP-SGGGG-HHHHHHHHHHH--TTEEEE-BSS--EEEESSSSTTS-EEEE--HHHHHHHHGGGBS-EEEEE--B-TTS-BSS--HHHHHHHHHHTT--SEEEEEE--SSS-HHHHHHHHHHHHHHHHHHHHH-

Foldseek 3Di:
DDDDPDLAADEDAQDDDPPDDGDDDDDDDDDDDADEAEDADDDLVVQLCVLPPPPVDDHAYAYEQAEAQSLQLQSVLVSQVVSVGPRYAYAYEQPNFARAAPDDDPVRHGPDGDDSLVNLLSRLLRHPEYEDEAADADPVLQGPPGRVLSNVVSNVVSVDRYYYYYHYDYDPDPPVVSSVSSVVNVVVSSVVVVVD

Radius of gyration: 17.03 Å; chains: 1; bounding box: 58×37×43 Å

pLDDT: mean 78.35, std 24.64, range [26.02, 98.75]